Protein AF-A0A8J3K6E1-F1 (afdb_monomer)

Mean predicted aligned error: 22.67 Å

Solvent-accessible surface area (backbone atoms only — not comparable to full-atom values): 19555 Å² total; per-residue (Å²): 141,80,71,61,69,62,54,54,51,50,53,52,51,51,52,49,52,51,50,50,49,49,51,52,54,51,48,53,54,46,53,54,48,41,52,50,43,17,53,54,44,52,73,74,45,66,90,88,65,60,72,66,55,18,51,51,52,21,52,51,63,66,44,47,61,58,53,51,50,54,50,50,52,51,36,53,75,68,73,44,89,54,64,69,63,50,50,52,50,54,52,50,51,53,50,53,40,51,53,32,51,73,73,31,55,91,50,73,66,31,41,53,64,40,38,45,63,60,53,52,50,52,51,48,51,49,58,74,71,57,81,86,72,95,74,82,93,79,82,88,80,88,87,80,86,79,81,79,83,75,85,78,82,80,80,75,86,79,87,72,88,77,87,85,89,82,86,90,80,87,85,85,85,84,82,87,92,88,86,89,84,88,83,90,88,82,87,82,92,80,90,83,87,82,82,95,75,82,90,74,84,81,77,84,77,77,79,81,75,84,83,74,92,76,69,78,84,69,71,81,87,70,80,66,82,70,77,82,79,59,66,71,59,54,53,51,49,52,51,51,37,52,52,36,28,73,74,67,75,43,80,56,48,68,71,58,50,23,63,73,69,72,54,52,74,66,59,39,53,49,49,34,62,76,70,65,56,69,70,80,74,72,74,78,75,63,90,76,85,63,87,78,85,84,80,133

Sequence (296 aa):
MATNTKRDRGGKFETFVLVLILLAVGGAAGAASFTHVHDWTMHNSPTGTGDWFGWANAVISELIPIAAMLVMRRRHTAGQSIGYPIFLLVAALGFSVAAQLAVAKPGATGYLVSVFPALAFAALAKLILGKGAAAEVVEDPAPTAVRDVRPRPVAVPDVRPRPQDVPVTSPTPLNVPAVPATPAALVPVVEDRPEPAPATPAAVVRAVAPVITNVPSLGQVSDWPAPPLPADLLDRARAAATEHEQTNGRPITRDELRAVLRVSNDTTGQIMRTLGLTAPRTPVAAVNGTPAPGLL

Structure (mmCIF, N/CA/C/O backbone):
data_AF-A0A8J3K6E1-F1
#
_entry.id   AF-A0A8J3K6E1-F1
#
loop_
_atom_site.group_PDB
_atom_site.id
_atom_site.type_symbol
_atom_site.label_atom_id
_atom_site.label_alt_id
_atom_site.label_comp_id
_atom_site.label_asym_id
_atom_site.label_entity_id
_atom_site.label_seq_id
_atom_site.pdbx_PDB_ins_code
_atom_site.Cartn_x
_atom_site.Cartn_y
_atom_site.Cartn_z
_atom_site.occupancy
_atom_site.B_iso_or_equiv
_atom_site.auth_seq_id
_atom_site.auth_comp_id
_atom_site.auth_asym_id
_atom_site.auth_atom_id
_atom_site.pdbx_PDB_model_num
ATOM 1 N N . MET A 1 1 ? -51.261 -0.591 14.084 1.00 48.91 1 MET A N 1
ATOM 2 C CA . MET A 1 1 ? -50.009 -1.386 14.120 1.00 48.91 1 MET A CA 1
ATOM 3 C C . MET A 1 1 ? -49.192 -1.305 12.808 1.00 48.91 1 MET A C 1
ATOM 5 O O . MET A 1 1 ? -48.432 -2.215 12.521 1.00 48.91 1 MET A O 1
ATOM 9 N N . ALA A 1 2 ? -49.284 -0.219 12.016 1.00 52.38 2 ALA A N 1
ATOM 10 C CA . ALA A 1 2 ? -48.714 -0.143 10.652 1.00 52.38 2 ALA A CA 1
ATOM 11 C C . ALA A 1 2 ? -47.530 0.841 10.481 1.00 52.38 2 ALA A C 1
ATOM 13 O O . ALA A 1 2 ? -47.047 1.051 9.372 1.00 52.38 2 ALA A O 1
ATOM 14 N N . THR A 1 3 ? -47.047 1.465 11.558 1.00 55.47 3 THR A N 1
ATOM 15 C CA . THR A 1 3 ? -46.047 2.550 11.489 1.00 55.47 3 THR A CA 1
ATOM 16 C C . THR A 1 3 ? -44.595 2.080 11.621 1.00 55.47 3 THR A C 1
ATOM 18 O O . THR A 1 3 ? -43.682 2.835 11.292 1.00 55.47 3 THR A O 1
ATOM 21 N N . ASN A 1 4 ? -44.352 0.840 12.059 1.00 58.47 4 ASN A N 1
ATOM 22 C CA . ASN A 1 4 ? -43.001 0.378 12.404 1.00 58.47 4 ASN A CA 1
ATOM 23 C C . ASN A 1 4 ? -42.199 -0.130 11.183 1.00 58.47 4 ASN A C 1
ATOM 25 O O . ASN A 1 4 ? -41.002 0.109 11.056 1.00 58.47 4 ASN A O 1
ATOM 29 N N . THR A 1 5 ? -42.869 -0.744 10.205 1.00 59.69 5 THR A N 1
ATOM 30 C CA . THR A 1 5 ? -42.242 -1.375 9.026 1.00 59.69 5 THR A CA 1
ATOM 31 C C . THR A 1 5 ? -41.694 -0.394 7.986 1.00 59.69 5 THR A C 1
ATOM 33 O O . THR A 1 5 ? -40.826 -0.770 7.196 1.00 59.69 5 THR A O 1
ATOM 36 N N . LYS A 1 6 ? -42.195 0.849 7.940 1.00 55.25 6 LYS A N 1
ATOM 37 C CA . LYS A 1 6 ? -41.701 1.887 7.013 1.00 55.25 6 LYS A CA 1
ATOM 38 C C . LYS A 1 6 ? -40.426 2.556 7.545 1.00 55.25 6 LYS A C 1
ATOM 40 O O . LYS A 1 6 ? -39.527 2.848 6.763 1.00 55.25 6 LYS A O 1
ATOM 45 N N . ARG A 1 7 ? -40.329 2.729 8.871 1.00 61.16 7 ARG A N 1
ATOM 46 C CA . ARG A 1 7 ? -39.163 3.305 9.562 1.00 61.16 7 ARG A CA 1
ATOM 47 C C . ARG A 1 7 ? -37.968 2.337 9.565 1.00 61.16 7 ARG A C 1
ATOM 49 O O . ARG A 1 7 ? -36.854 2.764 9.294 1.00 61.16 7 ARG A O 1
ATOM 56 N N . ASP A 1 8 ? -38.217 1.037 9.741 1.00 69.50 8 ASP A N 1
ATOM 57 C CA . ASP A 1 8 ? -37.189 -0.018 9.659 1.00 69.50 8 ASP A CA 1
ATOM 58 C C . ASP A 1 8 ? -36.603 -0.174 8.237 1.00 69.50 8 ASP A C 1
ATOM 60 O O . ASP A 1 8 ? -35.391 -0.277 8.058 1.00 69.50 8 ASP A O 1
ATOM 64 N N . ARG A 1 9 ? -37.441 -0.094 7.191 1.00 68.00 9 ARG A N 1
ATOM 65 C CA . ARG A 1 9 ? -36.967 -0.079 5.791 1.00 68.00 9 ARG A CA 1
ATOM 66 C C . ARG A 1 9 ? -36.157 1.171 5.447 1.00 68.00 9 ARG A C 1
ATOM 68 O O . ARG A 1 9 ? -35.171 1.053 4.727 1.00 68.00 9 ARG A O 1
ATOM 75 N N . GLY A 1 10 ? -36.559 2.333 5.965 1.00 75.12 10 GLY A N 1
ATOM 76 C CA . GLY A 1 10 ? -35.818 3.586 5.803 1.00 75.12 10 GLY A CA 1
ATOM 77 C C . GLY A 1 10 ? -34.415 3.504 6.407 1.00 75.12 10 GLY A C 1
ATOM 78 O O . GLY A 1 10 ? -33.445 3.770 5.708 1.00 75.12 10 GLY A O 1
ATOM 79 N N . GLY A 1 11 ? -34.297 3.026 7.652 1.00 83.00 11 GLY A N 1
ATOM 80 C CA . GLY A 1 11 ? -33.000 2.870 8.325 1.00 83.00 11 GLY A CA 1
ATOM 81 C C . GLY A 1 11 ? -32.085 1.820 7.682 1.00 83.00 11 GLY A C 1
ATOM 82 O O . GLY A 1 11 ? -30.875 2.023 7.579 1.00 83.00 11 GLY A O 1
ATOM 83 N N . LYS A 1 12 ? -32.648 0.712 7.179 1.00 86.44 12 LYS A N 1
ATOM 84 C CA . LYS A 1 12 ? -31.891 -0.299 6.416 1.00 86.44 12 LYS A CA 1
ATOM 85 C C . LYS A 1 12 ? -31.387 0.242 5.081 1.00 86.44 12 LYS A C 1
ATOM 87 O O . LYS A 1 12 ? -30.246 -0.030 4.721 1.00 86.44 12 LYS A O 1
ATOM 92 N N . PHE A 1 13 ? -32.210 1.011 4.366 1.00 90.75 13 PHE A N 1
ATOM 93 C CA . PHE A 1 13 ? -31.801 1.656 3.119 1.00 90.75 13 PHE A CA 1
ATOM 94 C C . PHE A 1 13 ? -30.722 2.715 3.362 1.00 90.75 13 PHE A C 1
ATOM 96 O O . PHE A 1 13 ? -29.727 2.732 2.651 1.00 90.75 13 PHE A O 1
ATOM 103 N N . GLU A 1 14 ? -30.863 3.535 4.401 1.00 88.94 14 GLU A N 1
ATOM 104 C CA . GLU A 1 14 ? -29.851 4.520 4.793 1.00 88.94 14 GLU A CA 1
ATOM 105 C C . GLU A 1 14 ? -28.519 3.851 5.152 1.00 88.94 14 GLU A C 1
ATOM 107 O O . GLU A 1 14 ? -27.479 4.222 4.616 1.00 88.94 14 GLU A O 1
ATOM 112 N N . THR A 1 15 ? -28.550 2.790 5.966 1.00 92.25 15 THR A N 1
ATOM 113 C CA . THR A 1 15 ? -27.351 1.999 6.295 1.00 92.25 15 THR A CA 1
ATOM 114 C C . THR A 1 15 ? -26.726 1.392 5.040 1.00 92.25 15 THR A C 1
ATOM 116 O O . THR A 1 15 ? -25.512 1.437 4.868 1.00 92.25 15 THR A O 1
ATOM 119 N N . PHE A 1 16 ? -27.543 0.847 4.138 1.00 92.19 16 PHE A N 1
ATOM 120 C CA . PHE A 1 16 ? -27.075 0.287 2.874 1.00 92.19 16 PHE A CA 1
ATOM 121 C C . PHE A 1 16 ? -26.402 1.343 1.988 1.00 92.19 16 PHE A C 1
ATOM 123 O O . PHE A 1 16 ? -25.314 1.101 1.469 1.00 92.19 16 PHE A O 1
ATOM 130 N N . VAL A 1 17 ? -27.005 2.526 1.859 1.00 94.69 17 VAL A N 1
ATOM 131 C CA . VAL A 1 17 ? -26.435 3.649 1.106 1.00 94.69 17 VAL A CA 1
ATOM 132 C C . VAL A 1 17 ? -25.130 4.126 1.749 1.00 94.69 17 VAL A C 1
ATOM 134 O O . VAL A 1 17 ? -24.153 4.320 1.034 1.00 94.69 17 VAL A O 1
ATOM 137 N N . LEU A 1 18 ? -25.062 4.242 3.079 1.00 90.50 18 LEU A N 1
ATOM 138 C CA . LEU A 1 18 ? -23.829 4.595 3.793 1.00 90.50 18 LEU A CA 1
ATOM 139 C C . LEU A 1 18 ? -22.713 3.569 3.560 1.00 90.50 18 LEU A C 1
ATOM 141 O O . LEU A 1 18 ? -21.570 3.953 3.321 1.00 90.50 18 LEU A O 1
ATOM 145 N N . VAL A 1 19 ? -23.035 2.273 3.580 1.00 94.31 19 VAL A N 1
ATOM 146 C CA . VAL A 1 19 ? -22.075 1.205 3.263 1.00 94.31 19 VAL A CA 1
ATOM 147 C C . VAL A 1 19 ?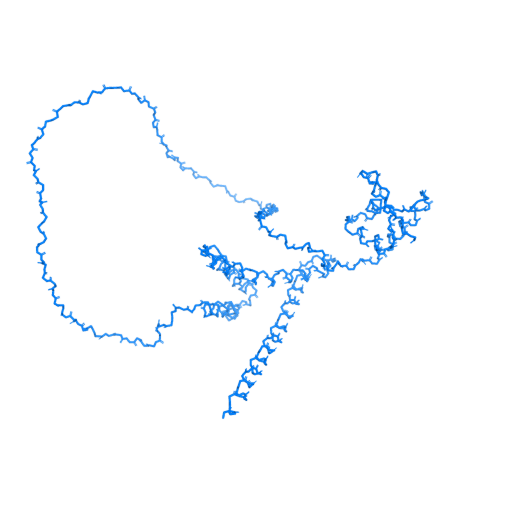 -21.617 1.296 1.809 1.00 94.31 19 VAL A C 1
ATOM 149 O O . VAL A 1 19 ? -20.420 1.197 1.554 1.00 94.31 19 VAL A O 1
ATOM 152 N N . LEU A 1 20 ? -22.522 1.532 0.855 1.00 95.12 20 LEU A N 1
ATOM 153 C CA . LEU A 1 20 ? -22.154 1.721 -0.552 1.00 95.12 20 LEU A CA 1
ATOM 154 C C . LEU A 1 20 ? -21.239 2.930 -0.753 1.00 95.12 20 LEU A C 1
ATOM 156 O O . LEU A 1 20 ? -20.246 2.820 -1.466 1.00 95.12 20 LEU A O 1
ATOM 160 N N . ILE A 1 21 ? -21.542 4.061 -0.111 1.00 93.50 21 ILE A N 1
ATOM 161 C CA . ILE A 1 21 ? -20.697 5.258 -0.160 1.00 93.50 21 ILE A CA 1
ATOM 162 C C . ILE A 1 21 ? -19.319 4.945 0.425 1.00 93.50 21 ILE A C 1
ATOM 164 O O . ILE A 1 21 ? -18.311 5.274 -0.195 1.00 93.50 21 ILE A O 1
ATOM 168 N N . LEU A 1 22 ? -19.258 4.271 1.577 1.00 92.00 22 LEU A N 1
ATOM 169 C CA . LEU A 1 22 ? -17.993 3.886 2.199 1.00 92.00 22 LEU A CA 1
ATOM 170 C C . LEU A 1 22 ? -17.174 2.953 1.296 1.00 92.00 22 LEU A C 1
ATOM 172 O O . LEU A 1 22 ? -15.970 3.151 1.157 1.00 92.00 22 LEU A O 1
ATOM 176 N N . LEU A 1 23 ? -17.811 1.969 0.660 1.00 92.25 23 LEU A N 1
ATOM 177 C CA . LEU A 1 23 ? -17.152 1.064 -0.283 1.00 92.25 23 LEU A CA 1
ATOM 178 C C . LEU A 1 23 ? -16.666 1.798 -1.535 1.00 92.25 23 LEU A C 1
ATOM 180 O O . LEU A 1 23 ? -15.563 1.528 -1.998 1.00 92.25 23 LEU A O 1
ATOM 184 N N . ALA A 1 24 ? -17.449 2.737 -2.068 1.00 92.25 24 ALA A N 1
ATOM 185 C CA . ALA A 1 24 ? -17.070 3.516 -3.242 1.00 92.25 24 ALA A CA 1
ATOM 186 C C . ALA A 1 24 ? -15.898 4.461 -2.941 1.00 92.25 24 ALA A C 1
ATOM 188 O O . ALA A 1 24 ? -14.895 4.445 -3.652 1.00 92.25 24 ALA A O 1
ATOM 189 N N . VAL A 1 25 ? -15.992 5.247 -1.863 1.00 92.25 25 VAL A N 1
ATOM 190 C CA . VAL A 1 25 ? -14.931 6.173 -1.438 1.00 92.25 25 VAL A CA 1
ATOM 191 C C . VAL A 1 25 ? -13.677 5.402 -1.038 1.00 92.25 25 VAL A C 1
ATOM 193 O O . VAL A 1 25 ? -12.585 5.738 -1.489 1.00 92.25 25 VAL A O 1
ATOM 196 N N . GLY A 1 26 ? -13.825 4.339 -0.244 1.00 85.06 26 GLY A N 1
ATOM 197 C CA . GLY A 1 26 ? -12.719 3.474 0.156 1.00 85.06 26 GLY A CA 1
ATOM 198 C C . GLY A 1 26 ? -12.070 2.763 -1.031 1.00 85.06 26 GLY A C 1
ATOM 199 O O . GLY A 1 26 ? -10.849 2.695 -1.103 1.00 85.06 26 GLY A O 1
ATOM 200 N N . GLY A 1 27 ? -12.865 2.296 -1.996 1.00 89.31 27 GLY A N 1
ATOM 201 C CA . GLY A 1 27 ? -12.373 1.669 -3.222 1.00 89.31 27 GLY A CA 1
ATOM 202 C C . GLY A 1 27 ? -11.607 2.640 -4.118 1.00 89.31 27 GLY A C 1
ATOM 203 O O . GLY A 1 27 ? -10.522 2.305 -4.583 1.00 89.31 27 GLY A O 1
ATOM 204 N N . ALA A 1 28 ? -12.119 3.857 -4.316 1.00 87.31 28 ALA A N 1
ATOM 205 C CA . ALA A 1 28 ? -11.441 4.888 -5.102 1.00 87.31 28 ALA A CA 1
ATOM 206 C C . ALA A 1 28 ? -10.139 5.362 -4.434 1.00 87.31 28 ALA A C 1
ATOM 208 O O . ALA A 1 28 ? -9.105 5.454 -5.094 1.00 87.31 28 ALA A O 1
ATOM 209 N N . ALA A 1 29 ? -10.170 5.613 -3.120 1.00 83.12 29 ALA A N 1
ATOM 210 C CA . ALA A 1 29 ? -8.980 5.961 -2.346 1.00 83.12 29 ALA A CA 1
ATOM 211 C C . ALA A 1 29 ? -7.944 4.826 -2.366 1.00 83.12 29 ALA A C 1
ATOM 213 O O . ALA A 1 29 ? -6.760 5.079 -2.574 1.00 83.12 29 ALA A O 1
ATOM 214 N N . GLY A 1 30 ? -8.399 3.578 -2.220 1.00 85.12 30 GLY A N 1
ATOM 215 C CA . GLY A 1 30 ? -7.561 2.390 -2.339 1.00 85.12 30 GLY A CA 1
ATOM 216 C C . GLY A 1 30 ? -6.898 2.306 -3.709 1.00 85.12 30 GLY A C 1
ATOM 217 O O . GLY A 1 30 ? -5.679 2.211 -3.777 1.00 85.12 30 GLY A O 1
ATOM 218 N N . ALA A 1 31 ? -7.666 2.414 -4.798 1.00 88.69 31 ALA A N 1
ATOM 219 C CA . ALA A 1 31 ? -7.136 2.376 -6.162 1.00 88.69 31 ALA A CA 1
ATOM 220 C C . ALA A 1 31 ? -6.042 3.431 -6.385 1.00 88.69 31 ALA A C 1
ATOM 222 O O . ALA A 1 31 ? -4.978 3.092 -6.897 1.00 88.69 31 ALA A O 1
ATOM 223 N N . ALA A 1 32 ? -6.266 4.668 -5.925 1.00 89.12 32 ALA A N 1
ATOM 224 C CA . ALA A 1 32 ? -5.265 5.730 -5.989 1.00 89.12 32 ALA A CA 1
ATOM 225 C C . ALA A 1 32 ? -3.996 5.395 -5.179 1.00 89.12 32 ALA A C 1
ATOM 227 O O . ALA A 1 32 ? -2.886 5.623 -5.665 1.00 89.12 32 ALA A O 1
ATOM 228 N N . SER A 1 33 ? -4.144 4.819 -3.978 1.00 89.06 33 SER A N 1
ATOM 229 C CA . SER A 1 33 ? -3.010 4.384 -3.146 1.00 89.06 33 SER A CA 1
ATOM 230 C C . SER A 1 33 ? -2.189 3.299 -3.842 1.00 89.06 33 SER A C 1
ATOM 232 O O . SER A 1 33 ? -0.979 3.453 -4.009 1.00 89.06 33 SER A O 1
ATOM 234 N N . PHE A 1 34 ? -2.848 2.248 -4.349 1.00 93.06 34 PHE A N 1
ATOM 235 C CA . PHE A 1 34 ? -2.177 1.157 -5.061 1.00 93.06 34 PHE A CA 1
ATOM 236 C C . PHE A 1 34 ? -1.414 1.660 -6.287 1.00 93.06 34 PHE A C 1
ATOM 238 O O . PHE A 1 34 ? -0.256 1.287 -6.460 1.00 93.06 34 PHE A O 1
ATOM 245 N N . THR A 1 35 ? -2.017 2.536 -7.099 1.00 94.00 35 THR A N 1
ATOM 246 C CA . THR A 1 35 ? -1.327 3.122 -8.259 1.00 94.00 35 THR A CA 1
ATOM 247 C C . THR A 1 35 ? -0.134 3.973 -7.844 1.00 94.00 35 THR A C 1
ATOM 249 O O . THR A 1 35 ? 0.921 3.890 -8.457 1.00 94.00 35 THR A O 1
ATOM 252 N N . HIS A 1 36 ? -0.244 4.738 -6.757 1.00 93.44 36 HIS A N 1
ATOM 253 C CA . HIS A 1 36 ? 0.857 5.585 -6.314 1.00 93.44 36 HIS A CA 1
ATOM 254 C C . HIS A 1 36 ? 2.051 4.767 -5.809 1.00 93.44 36 HIS A C 1
ATOM 256 O O . HIS A 1 36 ? 3.195 5.052 -6.162 1.00 93.44 36 HIS A O 1
ATOM 262 N N . VAL A 1 37 ? 1.795 3.722 -5.014 1.00 92.81 37 VAL A N 1
ATOM 263 C CA . VAL A 1 37 ? 2.848 2.820 -4.525 1.00 92.81 37 VAL A CA 1
ATOM 264 C C . VAL A 1 37 ? 3.467 2.037 -5.681 1.00 92.81 37 VAL A C 1
ATOM 266 O O . VAL A 1 37 ? 4.690 1.884 -5.723 1.00 92.81 37 VAL A O 1
ATOM 269 N N . HIS A 1 38 ? 2.647 1.581 -6.630 1.00 95.19 38 HIS A N 1
ATOM 270 C CA . HIS A 1 38 ? 3.100 0.942 -7.862 1.00 95.19 38 HIS A CA 1
ATOM 271 C C . HIS A 1 38 ? 4.075 1.847 -8.623 1.00 95.19 38 HIS A C 1
ATOM 273 O O . HIS A 1 38 ? 5.225 1.467 -8.848 1.00 95.19 38 HIS A O 1
ATOM 279 N N . ASP A 1 39 ? 3.642 3.063 -8.951 1.00 95.19 39 ASP A N 1
ATOM 280 C CA . ASP A 1 39 ? 4.408 4.003 -9.767 1.00 95.19 39 ASP A CA 1
ATOM 281 C C . ASP A 1 39 ? 5.699 4.418 -9.068 1.00 95.19 39 ASP A C 1
ATOM 283 O O . ASP A 1 39 ? 6.762 4.454 -9.688 1.00 95.19 39 ASP A O 1
ATOM 287 N N . TRP A 1 40 ? 5.639 4.653 -7.754 1.00 93.12 40 TRP A N 1
ATOM 288 C CA . TRP A 1 40 ? 6.828 4.916 -6.953 1.00 93.12 40 TRP A CA 1
ATOM 289 C C . TRP A 1 40 ? 7.795 3.729 -6.977 1.00 93.12 40 TRP A C 1
ATOM 291 O O . TRP A 1 40 ? 8.994 3.910 -7.174 1.00 93.12 40 TRP A O 1
ATOM 301 N N . THR A 1 41 ? 7.295 2.502 -6.834 1.00 95.69 41 THR A N 1
ATOM 302 C CA . THR A 1 41 ? 8.135 1.298 -6.876 1.00 95.69 41 THR A CA 1
ATOM 303 C C . THR A 1 41 ? 8.821 1.159 -8.232 1.00 95.69 41 THR A C 1
ATOM 305 O O . THR A 1 41 ? 10.033 0.949 -8.289 1.00 95.69 41 THR A O 1
ATOM 308 N N . MET A 1 42 ? 8.076 1.323 -9.325 1.00 96.69 42 MET A N 1
ATOM 309 C CA . MET A 1 42 ? 8.610 1.205 -10.681 1.00 96.69 42 MET A CA 1
ATOM 310 C C . MET A 1 42 ? 9.600 2.326 -11.010 1.00 96.69 42 MET A C 1
ATOM 312 O O . MET A 1 42 ? 10.632 2.059 -11.619 1.00 96.69 42 MET A O 1
ATOM 316 N N . HIS A 1 43 ? 9.350 3.550 -10.536 1.00 94.50 43 HIS A N 1
ATOM 317 C CA . HIS A 1 43 ? 10.269 4.680 -10.693 1.00 94.50 43 HIS A CA 1
ATOM 318 C C . HIS A 1 43 ? 11.630 4.446 -10.022 1.00 94.50 43 HIS A C 1
ATOM 320 O O . HIS A 1 43 ? 12.650 4.933 -10.503 1.00 94.50 43 HIS A O 1
ATOM 326 N N . ASN A 1 44 ? 11.651 3.694 -8.921 1.00 93.44 44 ASN A N 1
ATOM 327 C CA . ASN A 1 44 ? 12.860 3.418 -8.144 1.00 93.44 44 ASN A CA 1
ATOM 328 C C . ASN A 1 44 ? 13.473 2.036 -8.438 1.00 93.44 44 ASN A C 1
ATOM 330 O O . ASN A 1 44 ? 14.431 1.633 -7.776 1.00 93.44 44 ASN A O 1
ATOM 334 N N . SER A 1 45 ? 12.937 1.297 -9.412 1.00 94.88 45 SER A N 1
ATOM 335 C CA . SER A 1 45 ? 13.426 -0.032 -9.787 1.00 94.88 45 SER A CA 1
ATOM 336 C C . SER A 1 45 ? 14.372 0.033 -10.997 1.00 94.88 45 SER A C 1
ATOM 338 O O . SER A 1 45 ? 14.253 0.939 -11.823 1.00 94.88 45 SER A O 1
ATOM 340 N N . PRO A 1 46 ? 15.311 -0.923 -11.153 1.00 95.88 46 PRO A N 1
ATOM 341 C CA . PRO A 1 46 ? 16.166 -0.996 -12.335 1.00 95.88 46 PRO A CA 1
ATOM 342 C C . PRO A 1 46 ? 15.367 -1.043 -13.642 1.00 95.88 46 PRO A C 1
ATOM 344 O O . PRO A 1 46 ? 14.265 -1.601 -13.703 1.00 95.88 46 PRO A O 1
ATOM 347 N N . THR A 1 47 ? 15.950 -0.516 -14.717 1.00 91.50 47 THR A N 1
ATOM 348 C CA . THR A 1 47 ? 15.342 -0.587 -16.048 1.00 91.50 47 THR A CA 1
ATOM 349 C C . THR A 1 47 ? 15.147 -2.045 -16.478 1.00 91.50 47 THR A C 1
ATOM 351 O O . THR A 1 47 ? 16.008 -2.896 -16.266 1.00 91.50 47 THR A O 1
ATOM 354 N N . GLY A 1 48 ? 13.982 -2.351 -17.057 1.00 92.38 48 GLY A N 1
ATOM 355 C CA . GLY A 1 48 ? 13.601 -3.721 -17.424 1.00 92.38 48 GLY A CA 1
ATOM 356 C C . GLY A 1 48 ? 12.953 -4.542 -16.301 1.00 92.38 48 GLY A C 1
ATOM 357 O O . GLY A 1 48 ? 12.620 -5.705 -16.525 1.00 92.38 48 GLY A O 1
ATOM 358 N N . THR A 1 49 ? 12.732 -3.962 -15.116 1.00 94.06 49 THR A N 1
ATOM 359 C CA . THR A 1 49 ? 11.891 -4.586 -14.080 1.00 94.06 49 THR A CA 1
ATOM 360 C C . THR A 1 49 ? 10.463 -4.752 -14.605 1.00 94.06 49 THR A C 1
ATOM 362 O O . THR A 1 49 ? 9.912 -3.844 -15.223 1.00 94.06 49 THR A O 1
ATOM 365 N N . GLY A 1 50 ? 9.863 -5.925 -14.392 1.00 93.88 50 GLY A N 1
ATOM 366 C CA . GLY A 1 50 ? 8.495 -6.196 -14.833 1.00 93.88 50 GLY A CA 1
ATOM 367 C C . GLY A 1 50 ? 7.453 -5.474 -13.975 1.00 93.88 50 GLY A C 1
ATOM 368 O O . GLY A 1 50 ? 7.585 -5.433 -12.756 1.00 93.88 50 GLY A O 1
ATOM 369 N N . ASP A 1 51 ? 6.383 -4.990 -14.608 1.00 94.44 51 ASP A N 1
ATOM 370 C CA . ASP A 1 51 ? 5.292 -4.214 -13.981 1.00 94.44 51 ASP A CA 1
ATOM 371 C C . ASP A 1 51 ? 4.630 -4.933 -12.787 1.00 94.44 51 ASP A C 1
ATOM 373 O O . ASP A 1 51 ? 4.259 -4.331 -11.782 1.00 94.44 51 ASP A O 1
ATOM 377 N N . TRP A 1 52 ? 4.575 -6.270 -12.835 1.00 95.62 52 TRP A N 1
ATOM 378 C CA . TRP A 1 52 ? 4.053 -7.099 -11.743 1.00 95.62 52 TRP A CA 1
ATOM 379 C C . TRP A 1 52 ? 4.755 -6.842 -10.400 1.00 95.62 52 TRP A C 1
ATOM 381 O O . TRP A 1 52 ? 4.143 -7.039 -9.351 1.00 95.62 52 TRP A O 1
ATOM 391 N N . PHE A 1 53 ? 6.023 -6.415 -10.421 1.00 95.31 53 PHE A N 1
ATOM 392 C CA . PHE A 1 53 ? 6.795 -6.132 -9.216 1.00 95.31 53 PHE A CA 1
ATOM 393 C C . PHE A 1 53 ? 6.232 -4.922 -8.462 1.00 95.31 53 PHE A C 1
ATOM 395 O O . PHE A 1 53 ? 6.053 -4.991 -7.245 1.00 95.31 53 PHE A O 1
ATOM 402 N N . GLY A 1 54 ? 5.874 -3.853 -9.183 1.00 93.81 54 GLY A N 1
ATOM 403 C CA . GLY A 1 54 ? 5.209 -2.687 -8.606 1.00 93.81 54 GLY A CA 1
ATOM 404 C C . GLY A 1 54 ? 3.879 -3.063 -7.957 1.00 93.81 54 GLY A C 1
ATOM 405 O O . GLY A 1 54 ? 3.613 -2.682 -6.816 1.00 93.81 54 GLY A O 1
ATOM 406 N N . TRP A 1 55 ? 3.078 -3.892 -8.635 1.00 95.69 55 TRP A N 1
ATOM 407 C CA . TRP A 1 55 ? 1.778 -4.331 -8.121 1.00 95.69 55 TRP A CA 1
ATOM 408 C C . TRP A 1 55 ? 1.923 -5.239 -6.901 1.00 95.69 55 TRP A C 1
ATOM 410 O O . TRP A 1 55 ? 1.194 -5.077 -5.925 1.00 95.69 55 TRP A O 1
ATOM 420 N N . ALA A 1 56 ? 2.889 -6.160 -6.916 1.00 94.69 56 ALA A N 1
ATOM 421 C CA . ALA A 1 56 ? 3.180 -7.018 -5.774 1.00 94.69 56 ALA A CA 1
ATOM 422 C C . ALA A 1 56 ? 3.592 -6.194 -4.546 1.00 94.69 56 ALA A C 1
ATOM 424 O O . ALA A 1 56 ? 3.081 -6.427 -3.448 1.00 94.69 56 ALA A O 1
ATOM 425 N N . ASN A 1 57 ? 4.468 -5.202 -4.729 1.00 93.38 57 ASN A N 1
ATOM 426 C CA . ASN A 1 57 ? 4.905 -4.336 -3.639 1.00 93.38 57 ASN A CA 1
ATOM 427 C C . ASN A 1 57 ? 3.756 -3.475 -3.090 1.00 93.38 57 ASN A C 1
ATOM 429 O O . ASN A 1 57 ? 3.626 -3.332 -1.871 1.00 93.38 57 ASN A O 1
ATOM 433 N N . ALA A 1 58 ? 2.891 -2.963 -3.971 1.00 93.00 58 ALA A N 1
ATOM 434 C CA . ALA A 1 58 ? 1.696 -2.223 -3.583 1.00 93.00 58 ALA A CA 1
ATOM 435 C C . ALA A 1 58 ? 0.732 -3.092 -2.757 1.00 93.00 58 ALA A C 1
ATOM 437 O O . ALA A 1 58 ? 0.321 -2.694 -1.670 1.00 93.00 58 ALA A O 1
ATOM 438 N N . VAL A 1 59 ? 0.440 -4.318 -3.204 1.00 94.19 59 VAL A N 1
ATOM 439 C CA . VAL A 1 59 ? -0.430 -5.258 -2.475 1.00 94.19 59 VAL A CA 1
ATOM 440 C C . VAL A 1 59 ? 0.131 -5.605 -1.100 1.00 94.19 59 VAL A C 1
ATOM 442 O O . VAL A 1 59 ? -0.586 -5.531 -0.105 1.00 94.19 59 VAL A O 1
ATOM 445 N N . ILE A 1 60 ? 1.410 -5.967 -1.017 1.00 91.69 60 ILE A N 1
ATOM 446 C CA . ILE A 1 60 ? 2.023 -6.364 0.255 1.00 91.69 60 ILE A CA 1
ATOM 447 C C . ILE A 1 60 ? 2.007 -5.194 1.244 1.00 91.69 60 ILE A C 1
ATOM 449 O O . ILE A 1 60 ? 1.578 -5.363 2.386 1.00 91.69 60 ILE A O 1
ATOM 453 N N . SER A 1 61 ? 2.423 -4.008 0.801 1.00 88.12 61 SER A N 1
ATOM 454 C CA . SER A 1 61 ? 2.535 -2.829 1.664 1.00 88.12 61 SER A CA 1
ATOM 455 C C . SER A 1 61 ? 1.178 -2.364 2.201 1.00 88.12 61 SER A C 1
ATOM 457 O O . SER A 1 61 ? 1.077 -2.039 3.382 1.00 88.12 61 SER A O 1
ATOM 459 N N . GLU A 1 62 ? 0.124 -2.407 1.382 1.00 91.12 62 GLU A N 1
ATOM 460 C CA . GLU A 1 62 ? -1.232 -1.996 1.780 1.00 91.12 62 GLU A CA 1
ATOM 461 C C . GLU A 1 62 ? -1.948 -3.036 2.662 1.00 91.12 62 GLU A C 1
ATOM 463 O O . GLU A 1 62 ? -2.773 -2.690 3.510 1.00 91.12 62 GLU A O 1
ATOM 468 N N . LEU A 1 63 ? -1.625 -4.329 2.521 1.00 89.88 63 LEU A N 1
ATOM 469 C CA . LEU A 1 63 ? -2.251 -5.390 3.320 1.00 89.88 63 LEU A CA 1
ATOM 470 C C . LEU A 1 63 ? -1.583 -5.615 4.682 1.00 89.88 63 LEU A C 1
ATOM 472 O O . LEU A 1 63 ? -2.250 -6.076 5.615 1.00 89.88 63 LEU A O 1
ATOM 476 N N . ILE A 1 64 ? -0.296 -5.283 4.835 1.00 88.88 64 ILE A N 1
ATOM 477 C CA . ILE A 1 64 ? 0.434 -5.443 6.104 1.00 88.88 64 ILE A CA 1
ATOM 478 C C . ILE A 1 64 ? -0.271 -4.742 7.280 1.00 88.88 64 ILE A C 1
ATOM 480 O O . ILE A 1 64 ? -0.456 -5.401 8.307 1.00 88.88 64 ILE A O 1
ATOM 484 N N . PRO A 1 65 ? -0.717 -3.472 7.187 1.00 82.25 65 PRO A N 1
ATOM 485 C CA . PRO A 1 65 ? -1.426 -2.805 8.281 1.00 82.25 65 PRO A CA 1
ATOM 486 C C . PRO A 1 65 ? -2.714 -3.527 8.695 1.00 82.25 65 PRO A C 1
ATOM 488 O O . PRO A 1 65 ? -2.991 -3.672 9.888 1.00 82.25 65 PRO A O 1
ATOM 491 N N . ILE A 1 66 ? -3.479 -4.036 7.723 1.00 86.31 66 ILE A N 1
ATOM 492 C CA . ILE A 1 66 ? -4.719 -4.784 7.974 1.00 86.31 66 ILE A CA 1
ATOM 493 C C . ILE A 1 66 ? -4.396 -6.100 8.687 1.00 86.31 66 ILE A C 1
ATOM 495 O O . ILE A 1 66 ? -4.988 -6.416 9.723 1.00 86.31 66 ILE A O 1
ATOM 499 N N . ALA A 1 67 ? -3.414 -6.848 8.183 1.00 83.88 67 ALA A N 1
ATOM 500 C CA . ALA A 1 67 ? -2.961 -8.087 8.802 1.00 83.88 67 ALA A CA 1
ATOM 501 C C . ALA A 1 67 ? -2.429 -7.847 10.226 1.00 83.88 67 ALA A C 1
ATOM 503 O O . ALA A 1 67 ? -2.790 -8.573 11.155 1.00 83.88 67 ALA A O 1
ATOM 504 N N . ALA A 1 68 ? -1.633 -6.795 10.426 1.00 82.00 68 ALA A N 1
ATOM 505 C CA . ALA A 1 68 ? -1.095 -6.407 11.725 1.00 82.00 68 ALA A CA 1
ATOM 506 C C . ALA A 1 68 ? -2.210 -6.057 12.720 1.00 82.00 68 ALA A C 1
ATOM 508 O O . ALA A 1 68 ? -2.170 -6.512 13.865 1.00 82.00 68 ALA A O 1
ATOM 509 N N . MET A 1 69 ? -3.241 -5.325 12.286 1.00 83.25 69 MET A N 1
ATOM 510 C CA . MET A 1 69 ? -4.412 -5.021 13.111 1.00 83.25 69 MET A CA 1
ATOM 511 C C . MET A 1 69 ? -5.154 -6.299 13.527 1.00 83.25 69 MET A C 1
ATOM 513 O O . MET A 1 69 ? -5.494 -6.463 14.701 1.00 83.25 69 MET A O 1
ATOM 517 N N . LEU A 1 70 ? -5.378 -7.231 12.596 1.00 86.50 70 LEU A N 1
ATOM 518 C CA . LEU A 1 70 ? -6.043 -8.506 12.883 1.00 86.50 70 LEU A CA 1
ATOM 519 C C . LEU A 1 70 ? -5.234 -9.359 13.870 1.00 86.50 70 LEU A C 1
ATOM 521 O O . LEU A 1 70 ? -5.796 -9.912 14.819 1.00 86.50 70 LEU A O 1
ATOM 525 N N . VAL A 1 71 ? -3.910 -9.418 13.700 1.00 85.19 71 VAL A N 1
ATOM 526 C CA . VAL A 1 71 ? -3.003 -10.103 14.633 1.00 85.19 71 VAL A CA 1
ATOM 527 C C . VAL A 1 71 ? -3.043 -9.440 16.007 1.00 85.19 71 VAL A C 1
ATOM 529 O O . VAL A 1 71 ? -3.184 -10.137 17.011 1.00 85.19 71 VAL A O 1
ATOM 532 N N . MET A 1 72 ? -2.981 -8.109 16.079 1.00 79.38 72 MET A N 1
ATOM 533 C CA . MET A 1 72 ? -3.046 -7.373 17.342 1.00 79.38 72 MET A CA 1
ATOM 534 C C . MET A 1 72 ? -4.370 -7.620 18.072 1.00 79.38 72 MET A C 1
ATOM 536 O O . MET A 1 72 ? -4.367 -7.923 19.264 1.00 79.38 72 MET A O 1
ATOM 540 N N . ARG A 1 73 ? -5.496 -7.591 17.351 1.00 84.31 73 ARG A N 1
ATOM 541 C CA . ARG A 1 73 ? -6.827 -7.888 17.898 1.00 84.31 73 ARG A CA 1
ATOM 542 C C . ARG A 1 73 ? -6.919 -9.317 18.429 1.00 84.31 73 ARG A C 1
ATOM 544 O O . ARG A 1 73 ? -7.462 -9.533 19.514 1.00 84.31 73 ARG A O 1
ATOM 551 N N . ARG A 1 74 ? -6.355 -10.288 17.705 1.00 86.50 74 ARG A N 1
ATOM 552 C CA . ARG A 1 74 ? -6.280 -11.688 18.146 1.00 86.50 74 ARG A CA 1
ATOM 553 C C . ARG A 1 74 ? -5.442 -11.836 19.419 1.00 86.50 74 ARG A C 1
ATOM 555 O O . ARG A 1 74 ? -5.893 -12.496 20.349 1.00 86.50 74 ARG A O 1
ATOM 562 N N . ARG A 1 75 ? -4.267 -11.197 19.491 1.00 86.00 75 ARG A N 1
ATOM 563 C CA . ARG A 1 75 ? -3.389 -11.232 20.679 1.00 86.00 75 ARG A CA 1
ATOM 564 C C . ARG A 1 75 ? -4.049 -10.591 21.895 1.00 86.00 75 ARG A C 1
ATOM 566 O O . ARG A 1 75 ? -4.023 -11.180 22.970 1.00 86.00 75 ARG A O 1
ATOM 573 N N . HIS A 1 76 ? -4.692 -9.440 21.706 1.00 81.81 76 HIS A N 1
ATOM 574 C CA . HIS A 1 76 ? -5.421 -8.748 22.767 1.00 81.81 76 HIS A CA 1
ATOM 575 C C . HIS A 1 76 ? -6.579 -9.598 23.307 1.00 81.81 76 HIS A C 1
ATOM 577 O O . HIS A 1 76 ? -6.738 -9.739 24.514 1.00 81.81 76 HIS A O 1
ATOM 583 N N . THR A 1 77 ? -7.346 -10.236 22.416 1.00 84.31 77 THR A N 1
ATOM 584 C CA . THR A 1 77 ? -8.455 -11.127 22.809 1.00 84.31 77 THR A CA 1
ATOM 585 C C . THR A 1 77 ? -7.952 -12.370 23.554 1.00 84.31 77 THR A C 1
ATOM 587 O O . THR A 1 77 ? -8.632 -12.879 24.435 1.00 84.31 77 THR A O 1
ATOM 590 N N . ALA A 1 78 ? -6.742 -12.837 23.239 1.00 88.50 78 ALA A N 1
ATOM 591 C CA . ALA A 1 78 ? -6.083 -13.953 23.914 1.00 88.50 78 ALA A CA 1
ATOM 592 C C . ALA A 1 78 ? -5.322 -13.552 25.198 1.00 88.50 78 ALA A C 1
ATOM 594 O O . ALA A 1 78 ? -4.584 -14.375 25.736 1.00 88.50 78 ALA A O 1
ATOM 595 N N . GLY A 1 79 ? -5.440 -12.302 25.669 1.00 83.31 79 GLY A N 1
ATOM 596 C CA . GLY A 1 79 ? -4.754 -11.818 26.876 1.00 83.31 79 GLY A CA 1
ATOM 597 C C . GLY A 1 79 ? -3.226 -11.739 26.753 1.00 83.31 79 GLY A C 1
ATOM 598 O O . GLY A 1 79 ? -2.525 -11.677 27.760 1.00 83.31 79 GLY A O 1
ATOM 599 N N . GLN A 1 80 ? -2.686 -11.770 25.532 1.00 85.19 80 GLN A N 1
ATOM 600 C CA . GLN A 1 80 ? -1.246 -11.704 25.288 1.00 85.19 80 GLN A CA 1
ATOM 601 C C . GLN A 1 80 ? -0.739 -10.260 25.331 1.00 85.19 80 GLN A C 1
ATOM 603 O O . GLN A 1 80 ? -1.471 -9.313 25.041 1.00 85.19 80 GLN A O 1
ATOM 608 N N . SER A 1 81 ? 0.550 -10.087 25.638 1.00 85.12 81 SER A N 1
ATOM 609 C CA . SER A 1 81 ? 1.166 -8.762 25.672 1.00 85.12 81 SER A CA 1
ATOM 610 C C . SER A 1 81 ? 1.117 -8.075 24.299 1.00 85.12 81 SER A C 1
ATOM 612 O O . SER A 1 81 ? 1.436 -8.659 23.259 1.00 85.12 81 SER A O 1
ATOM 614 N N . ILE A 1 82 ? 0.727 -6.799 24.317 1.00 83.06 82 ILE A N 1
ATOM 615 C CA . ILE A 1 82 ? 0.668 -5.919 23.139 1.00 83.06 82 ILE A CA 1
ATOM 616 C C . ILE A 1 82 ? 1.762 -4.840 23.149 1.00 83.06 82 ILE A C 1
ATOM 618 O O . ILE A 1 82 ? 1.822 -4.028 22.233 1.00 83.06 82 ILE A O 1
ATOM 622 N N . GLY A 1 83 ? 2.657 -4.848 24.145 1.00 83.06 83 GLY A N 1
ATOM 623 C CA . GLY A 1 83 ? 3.701 -3.828 24.308 1.00 83.06 83 GLY A CA 1
ATOM 624 C C . GLY A 1 83 ? 4.688 -3.765 23.140 1.00 83.06 83 GLY A C 1
ATOM 625 O O . GLY A 1 83 ? 4.946 -2.684 22.624 1.00 83.06 83 GLY A O 1
ATOM 626 N N . TYR A 1 84 ? 5.181 -4.915 22.667 1.00 81.75 84 TYR A N 1
ATOM 627 C CA . TYR A 1 84 ? 6.061 -4.963 21.492 1.00 81.75 84 TYR A CA 1
ATOM 628 C C . TYR A 1 84 ? 5.364 -4.457 20.211 1.00 81.75 84 TYR A C 1
ATOM 630 O O . TYR A 1 84 ? 5.912 -3.574 19.555 1.00 81.75 84 TYR A O 1
ATOM 638 N N . PRO A 1 85 ? 4.139 -4.912 19.871 1.00 80.75 85 PRO A N 1
ATOM 639 C CA . PRO A 1 85 ? 3.386 -4.330 18.761 1.00 80.75 85 PRO A CA 1
ATOM 640 C C . PRO A 1 85 ? 3.116 -2.824 18.892 1.00 80.75 85 PRO A C 1
ATOM 642 O O . PRO A 1 85 ? 3.243 -2.106 17.906 1.00 80.75 85 PRO A O 1
ATOM 645 N N . ILE A 1 86 ? 2.779 -2.325 20.088 1.00 82.69 86 ILE A N 1
ATOM 646 C CA . ILE A 1 86 ? 2.602 -0.883 20.327 1.00 82.69 86 ILE A CA 1
ATOM 647 C C . ILE A 1 86 ? 3.914 -0.131 20.096 1.00 82.69 86 ILE A C 1
ATOM 649 O O . ILE A 1 86 ? 3.911 0.894 19.420 1.00 82.69 86 ILE A O 1
ATOM 653 N N . PHE A 1 87 ? 5.035 -0.642 20.609 1.00 88.56 87 PHE A N 1
ATOM 654 C CA . PHE A 1 87 ? 6.350 -0.051 20.373 1.00 88.56 87 PHE A CA 1
ATOM 655 C C . PHE A 1 87 ? 6.659 0.045 18.874 1.00 88.56 87 PHE A C 1
ATOM 657 O O . PHE A 1 87 ? 7.050 1.110 18.404 1.00 88.56 87 PHE A O 1
ATOM 664 N N . LEU A 1 88 ? 6.414 -1.027 18.110 1.00 86.38 88 LEU A N 1
ATOM 665 C CA . LEU A 1 88 ? 6.592 -1.010 16.657 1.00 86.38 88 LEU A CA 1
ATOM 666 C C . LEU A 1 88 ? 5.689 0.019 15.966 1.00 86.38 88 LEU A C 1
ATOM 668 O O . LEU A 1 88 ? 6.153 0.699 15.056 1.00 86.38 88 LEU A O 1
ATOM 672 N N . LEU A 1 89 ? 4.433 0.174 16.400 1.00 82.75 89 LEU A N 1
ATOM 673 C CA . LEU A 1 89 ? 3.533 1.195 15.852 1.00 82.75 89 LEU A CA 1
ATOM 674 C C . LEU A 1 89 ? 4.036 2.616 16.128 1.00 82.75 89 LEU A C 1
ATOM 676 O O . LEU A 1 89 ? 4.021 3.453 15.228 1.00 82.75 89 LEU A O 1
ATOM 680 N N . VAL A 1 90 ? 4.507 2.891 17.346 1.00 86.12 90 VAL A N 1
ATOM 681 C CA . VAL A 1 90 ? 5.069 4.202 17.709 1.00 86.12 90 VAL A CA 1
ATOM 682 C C . VAL A 1 90 ? 6.351 4.480 16.921 1.00 86.12 90 VAL A C 1
ATOM 684 O O . VAL A 1 90 ? 6.517 5.580 16.396 1.00 86.12 90 VAL A O 1
ATOM 687 N N . ALA A 1 91 ? 7.230 3.486 16.781 1.00 88.12 91 ALA A N 1
ATOM 688 C CA . ALA A 1 91 ? 8.451 3.608 15.991 1.00 88.12 91 ALA A CA 1
ATOM 689 C C . ALA A 1 91 ? 8.150 3.859 14.502 1.00 88.12 91 ALA A C 1
ATOM 691 O O . ALA A 1 91 ? 8.736 4.758 13.901 1.00 88.12 91 ALA A O 1
ATOM 692 N N . ALA A 1 92 ? 7.200 3.121 13.918 1.00 83.06 92 ALA A N 1
ATOM 693 C CA . ALA A 1 92 ? 6.772 3.302 12.531 1.00 83.06 92 ALA A CA 1
ATOM 694 C C . ALA A 1 92 ? 6.133 4.679 12.296 1.00 83.06 92 ALA A C 1
ATOM 696 O O . ALA A 1 92 ? 6.422 5.328 11.292 1.00 83.06 92 ALA A O 1
ATOM 697 N N . LEU A 1 93 ? 5.319 5.166 13.239 1.00 87.06 93 LEU A N 1
ATOM 698 C CA . LEU A 1 93 ? 4.770 6.521 13.191 1.00 87.06 93 LEU A CA 1
ATOM 699 C C . LEU A 1 93 ? 5.885 7.576 13.226 1.00 87.06 93 LEU A C 1
ATOM 701 O O . LEU A 1 93 ? 5.872 8.506 12.422 1.00 87.06 93 LEU A O 1
ATOM 705 N N . GLY A 1 94 ? 6.874 7.412 14.109 1.00 91.62 94 GLY A N 1
ATOM 706 C CA . GLY A 1 94 ? 8.045 8.289 14.165 1.00 91.62 94 GLY A CA 1
ATOM 707 C C . GLY A 1 94 ? 8.823 8.309 12.846 1.00 91.62 94 GLY A C 1
ATOM 708 O O . GLY A 1 94 ? 9.166 9.379 12.346 1.00 91.62 94 GLY A O 1
ATOM 709 N N . PHE A 1 95 ? 9.027 7.140 12.234 1.00 89.31 95 PHE A N 1
ATOM 710 C CA . PHE A 1 95 ? 9.665 7.031 10.922 1.00 89.31 95 PHE A CA 1
ATOM 711 C C . PHE A 1 95 ? 8.840 7.702 9.811 1.00 89.31 95 PHE A C 1
ATOM 713 O O . PHE A 1 95 ? 9.399 8.410 8.978 1.00 89.31 95 PHE A O 1
ATOM 720 N N . SER A 1 96 ? 7.509 7.559 9.827 1.00 85.56 96 SER A N 1
ATOM 721 C CA . SER A 1 96 ? 6.613 8.229 8.873 1.00 85.56 96 SER A CA 1
ATOM 722 C C . SER A 1 96 ? 6.710 9.754 8.960 1.00 85.56 96 SER A C 1
ATOM 724 O O . SER A 1 96 ? 6.732 10.426 7.930 1.00 85.56 96 SER A O 1
ATOM 726 N N . VAL A 1 97 ? 6.784 10.306 10.173 1.00 89.62 97 VAL A N 1
ATOM 727 C CA . VAL A 1 97 ? 6.972 11.748 10.394 1.00 89.62 97 VAL A CA 1
ATOM 728 C C . VAL A 1 97 ? 8.343 12.200 9.885 1.00 89.62 97 VAL A C 1
ATOM 730 O O . VAL A 1 97 ? 8.446 13.225 9.215 1.00 89.62 97 VAL A O 1
ATOM 733 N N . ALA A 1 98 ? 9.396 11.422 10.148 1.00 88.25 98 ALA A N 1
ATOM 734 C CA . ALA A 1 98 ? 10.742 11.729 9.669 1.00 88.25 98 ALA A CA 1
ATOM 735 C C . ALA A 1 98 ? 10.824 11.736 8.132 1.00 88.25 98 ALA A C 1
ATOM 737 O O . ALA A 1 98 ? 11.411 12.649 7.556 1.00 88.25 98 ALA A O 1
ATOM 738 N N . ALA A 1 99 ? 10.193 10.768 7.463 1.00 83.31 99 ALA A N 1
ATOM 739 C CA . ALA A 1 99 ? 10.135 10.710 6.004 1.00 83.31 99 ALA A CA 1
ATOM 740 C C . ALA A 1 99 ? 9.409 11.929 5.405 1.00 83.31 99 ALA A C 1
ATOM 742 O O . ALA A 1 99 ? 9.881 12.514 4.431 1.00 83.31 99 ALA A O 1
ATOM 743 N N . GLN A 1 100 ? 8.302 12.356 6.022 1.00 88.38 100 GLN A N 1
ATOM 744 C CA . GLN A 1 100 ? 7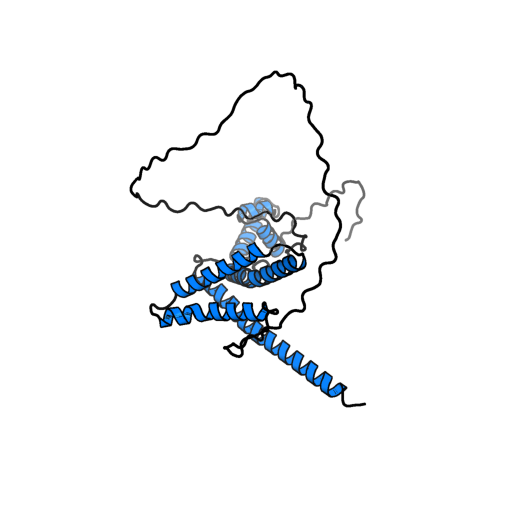.572 13.563 5.618 1.00 88.38 100 GLN A CA 1
ATOM 745 C C . GLN A 1 100 ? 8.441 14.820 5.749 1.00 88.38 100 GLN A C 1
ATOM 747 O O . GLN A 1 100 ? 8.490 15.624 4.820 1.00 88.38 100 GLN A O 1
ATOM 752 N N . LEU A 1 101 ? 9.179 14.959 6.855 1.00 87.38 101 LEU A N 1
ATOM 753 C CA . LEU A 1 101 ? 10.107 16.073 7.066 1.00 87.38 101 LEU A CA 1
ATOM 754 C C . LEU A 1 101 ? 11.291 16.056 6.090 1.00 87.38 101 LEU A C 1
ATOM 756 O O . LEU A 1 101 ? 11.744 17.120 5.678 1.00 87.38 101 LEU A O 1
ATOM 760 N N . ALA A 1 102 ? 11.771 14.874 5.697 1.00 85.81 102 ALA A N 1
ATOM 761 C CA . ALA A 1 102 ? 12.892 14.728 4.768 1.00 85.81 102 ALA A CA 1
ATOM 762 C C . ALA A 1 102 ? 12.556 15.176 3.333 1.00 85.81 102 ALA A C 1
ATOM 764 O O . ALA A 1 102 ? 13.438 15.639 2.616 1.00 85.81 102 ALA A O 1
ATOM 765 N N . VAL A 1 103 ? 11.290 15.053 2.917 1.00 82.69 103 VAL A N 1
ATOM 766 C CA . VAL A 1 103 ? 10.810 15.460 1.579 1.00 82.69 103 VAL A CA 1
ATOM 767 C C . VAL A 1 103 ? 10.127 16.839 1.611 1.00 82.69 103 VAL A C 1
ATOM 769 O O . VAL A 1 103 ? 9.809 17.418 0.570 1.00 82.69 103 VAL A O 1
ATOM 772 N N . ALA A 1 104 ? 9.899 17.399 2.801 1.00 89.00 104 ALA A N 1
ATOM 773 C CA . ALA A 1 104 ? 9.241 18.686 2.965 1.00 89.00 104 ALA A CA 1
ATOM 774 C C . ALA A 1 104 ? 10.037 19.826 2.314 1.00 89.00 104 ALA A C 1
ATOM 776 O O . ALA A 1 104 ? 11.267 19.883 2.368 1.00 89.00 104 ALA A O 1
ATOM 777 N N . LYS A 1 105 ? 9.314 20.805 1.754 1.00 86.31 105 LYS A N 1
ATOM 778 C CA . LYS A 1 105 ? 9.934 22.062 1.322 1.00 86.31 105 LYS A CA 1
ATOM 779 C C . LYS A 1 105 ? 10.575 22.746 2.538 1.00 86.31 105 LYS A C 1
ATOM 781 O O . LYS A 1 105 ? 9.897 22.873 3.561 1.00 86.31 105 LYS A O 1
ATOM 786 N N . PRO A 1 106 ? 11.826 23.226 2.433 1.00 81.50 106 PRO A N 1
ATOM 787 C CA . PRO A 1 106 ? 12.498 23.866 3.554 1.00 81.50 106 PRO A CA 1
ATOM 788 C C . PRO A 1 106 ? 11.729 25.117 3.996 1.00 81.50 106 PRO A C 1
ATOM 790 O O . PRO A 1 106 ? 11.460 26.013 3.196 1.00 81.50 106 PRO A O 1
ATOM 793 N N . GLY A 1 107 ? 11.351 25.158 5.277 1.00 89.19 107 GLY A N 1
ATOM 794 C CA . GLY A 1 107 ? 10.607 26.261 5.888 1.00 89.19 107 GLY A CA 1
ATOM 795 C C . GLY A 1 107 ? 9.581 25.786 6.918 1.00 89.19 107 GLY A C 1
ATOM 796 O O . GLY A 1 107 ? 9.065 24.673 6.834 1.00 89.19 107 GLY A O 1
ATOM 797 N N . ALA A 1 108 ? 9.250 26.644 7.888 1.00 87.50 108 ALA A N 1
ATOM 798 C CA . ALA A 1 108 ? 8.358 26.300 9.002 1.00 87.50 108 ALA A CA 1
ATOM 799 C C . ALA A 1 108 ? 6.986 25.773 8.538 1.00 87.50 108 ALA A C 1
ATOM 801 O O . ALA A 1 108 ? 6.505 24.760 9.041 1.00 87.50 108 ALA A O 1
ATOM 802 N N . THR A 1 109 ? 6.387 26.410 7.528 1.00 88.62 109 THR A N 1
ATOM 803 C CA . THR A 1 109 ? 5.108 25.977 6.945 1.00 88.62 109 THR A CA 1
ATOM 804 C C . THR A 1 109 ? 5.226 24.640 6.215 1.00 88.62 109 THR A C 1
ATOM 806 O O . THR A 1 109 ? 4.319 23.820 6.309 1.00 88.62 109 THR A O 1
ATOM 809 N N . GLY A 1 110 ? 6.341 24.390 5.519 1.00 86.12 110 GLY A N 1
ATOM 810 C CA . GLY A 1 110 ? 6.590 23.119 4.834 1.00 86.12 110 GLY A CA 1
ATOM 811 C C . GLY A 1 110 ? 6.682 21.956 5.819 1.00 86.12 110 GLY A C 1
ATOM 812 O O . GLY A 1 110 ? 6.020 20.939 5.627 1.00 86.12 110 GLY A O 1
ATOM 813 N N . TYR A 1 111 ? 7.401 22.148 6.926 1.00 89.00 111 TYR A N 1
ATOM 814 C CA . TYR A 1 111 ? 7.476 21.165 8.005 1.00 89.00 111 TYR A CA 1
ATOM 815 C C . TYR A 1 111 ? 6.121 20.951 8.692 1.00 89.00 111 TYR A C 1
ATOM 817 O O . TYR A 1 111 ? 5.693 19.807 8.835 1.00 89.00 111 TYR A O 1
ATOM 825 N N . LEU A 1 112 ? 5.396 22.020 9.043 1.00 88.06 112 LEU A N 1
ATOM 826 C CA . LEU A 1 112 ? 4.070 21.910 9.667 1.00 88.06 112 LEU A CA 1
ATOM 827 C C . LEU A 1 112 ? 3.069 21.149 8.790 1.00 88.06 112 LEU A C 1
ATOM 829 O O . LEU A 1 112 ? 2.432 20.208 9.262 1.00 88.06 112 LEU A O 1
ATOM 833 N N . VAL A 1 113 ? 2.953 21.523 7.512 1.00 91.62 113 VAL A N 1
ATOM 834 C CA . VAL A 1 113 ? 2.045 20.860 6.563 1.00 91.62 113 VAL A CA 1
ATOM 835 C C . VAL A 1 113 ? 2.455 19.404 6.339 1.00 91.62 113 VAL A C 1
ATOM 837 O O . VAL A 1 113 ? 1.581 18.553 6.197 1.00 91.62 113 VAL A O 1
ATOM 840 N N . SER A 1 114 ? 3.757 19.096 6.356 1.00 87.94 114 SER A N 1
ATOM 841 C CA . SER A 1 114 ? 4.244 17.729 6.147 1.00 87.94 114 SER A CA 1
ATOM 842 C C . SER A 1 114 ? 3.865 16.771 7.278 1.00 87.94 114 SER A C 1
ATOM 844 O O . SER A 1 114 ? 3.475 15.650 6.986 1.00 87.94 114 SER A O 1
ATOM 846 N N . VAL A 1 115 ? 3.916 17.214 8.542 1.00 88.50 115 VAL A N 1
ATOM 847 C CA . VAL A 1 115 ? 3.676 16.366 9.728 1.00 88.50 115 VAL A CA 1
ATOM 848 C C . VAL A 1 115 ? 2.185 16.251 10.072 1.00 88.50 115 VAL A C 1
ATOM 850 O O . VAL A 1 115 ? 1.754 15.296 10.727 1.00 88.50 115 VAL A O 1
ATOM 853 N N . PHE A 1 116 ? 1.370 17.206 9.616 1.00 87.75 116 PHE A N 1
ATOM 854 C CA . PHE A 1 116 ? -0.060 17.275 9.915 1.00 87.75 116 PHE A CA 1
ATOM 855 C C . PHE A 1 116 ? -0.842 15.976 9.615 1.00 87.75 116 PHE A C 1
ATOM 857 O O . PHE A 1 116 ? -1.596 15.543 10.492 1.00 87.75 116 PHE A O 1
ATOM 864 N N . PRO A 1 117 ? -0.656 15.288 8.467 1.00 80.75 117 PRO A N 1
ATOM 865 C CA . PRO A 1 117 ? -1.374 14.047 8.174 1.00 80.75 117 PRO A CA 1
ATOM 866 C C . PRO A 1 117 ? -1.084 12.931 9.186 1.00 80.75 117 PRO A C 1
ATOM 868 O O . PRO A 1 117 ? -2.006 12.242 9.626 1.00 80.75 117 PRO A O 1
ATOM 871 N N . ALA A 1 118 ? 0.178 12.778 9.604 1.00 83.81 118 ALA A N 1
ATOM 872 C CA . ALA A 1 118 ? 0.569 11.762 10.580 1.00 83.81 118 ALA A CA 1
ATOM 873 C C . ALA A 1 118 ? -0.055 12.028 11.961 1.00 83.81 118 ALA A C 1
ATOM 875 O O . ALA A 1 118 ? -0.564 11.106 12.603 1.00 83.81 118 ALA A O 1
ATOM 876 N N . LEU A 1 119 ? -0.080 13.292 12.402 1.00 84.62 119 LEU A N 1
ATOM 877 C CA . LEU A 1 119 ? -0.705 13.681 13.671 1.00 84.62 119 LEU A CA 1
ATOM 878 C C . LEU A 1 119 ? -2.226 13.517 13.647 1.00 84.62 119 LEU A C 1
ATOM 880 O O . LEU A 1 119 ? -2.798 13.015 14.614 1.00 84.62 119 LEU A O 1
ATOM 884 N N . ALA A 1 120 ? -2.878 13.894 12.546 1.00 85.94 120 ALA A N 1
ATOM 885 C CA . ALA A 1 120 ? -4.314 13.710 12.373 1.00 85.94 120 ALA A CA 1
ATOM 886 C C . ALA A 1 120 ? -4.697 12.222 12.445 1.00 85.94 120 ALA A C 1
ATOM 888 O O . ALA A 1 120 ? -5.645 11.859 13.145 1.00 85.94 120 ALA A O 1
ATOM 889 N N . PHE A 1 121 ? -3.921 11.348 11.795 1.00 82.81 121 PHE A N 1
ATOM 890 C CA . PHE A 1 121 ? -4.138 9.903 11.852 1.00 82.81 121 PHE A CA 1
ATOM 891 C C . PHE A 1 121 ? -3.918 9.337 13.261 1.00 82.81 121 PHE A C 1
ATOM 893 O O . PHE A 1 121 ? -4.735 8.554 13.741 1.00 82.81 121 PHE A O 1
ATOM 900 N N . ALA A 1 122 ? -2.865 9.765 13.965 1.00 84.88 122 ALA A N 1
ATOM 901 C CA . ALA A 1 122 ? -2.605 9.343 15.342 1.00 84.88 122 ALA A CA 1
ATOM 902 C C . ALA A 1 122 ? -3.713 9.794 16.312 1.00 84.88 122 ALA A C 1
ATOM 904 O O . ALA A 1 122 ? -4.148 9.017 17.166 1.00 84.88 122 ALA A O 1
ATOM 905 N N . ALA A 1 123 ? -4.211 11.025 16.161 1.00 86.44 123 ALA A N 1
ATOM 906 C CA . ALA A 1 123 ? -5.332 11.541 16.941 1.00 86.44 123 ALA A CA 1
ATOM 907 C C . ALA A 1 123 ? -6.623 10.752 16.670 1.00 86.44 123 ALA A C 1
ATOM 909 O O . ALA A 1 123 ? -7.314 10.363 17.613 1.00 86.44 123 ALA A O 1
ATOM 910 N N . LEU 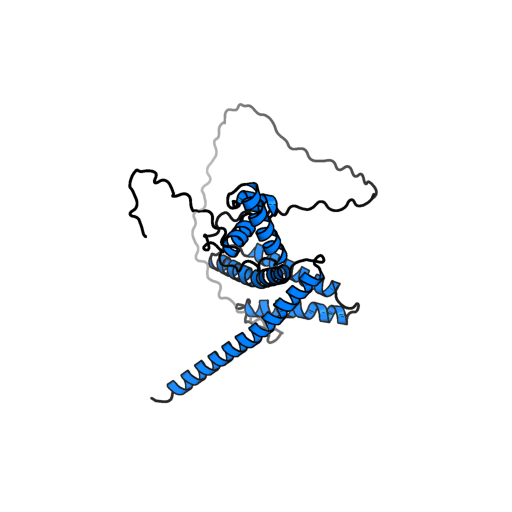A 1 124 ? -6.915 10.446 15.402 1.00 78.75 124 LEU A N 1
ATOM 911 C CA . LEU A 1 124 ? -8.063 9.629 15.015 1.00 78.75 124 LEU A CA 1
ATOM 912 C C . LEU A 1 124 ? -7.944 8.190 15.537 1.00 78.75 124 LEU A C 1
ATOM 914 O O . LEU A 1 124 ? -8.906 7.655 16.081 1.00 78.75 124 LEU A O 1
ATOM 918 N N . ALA A 1 125 ? -6.764 7.576 15.442 1.00 80.31 125 ALA A N 1
ATOM 919 C CA . ALA A 1 125 ? -6.505 6.249 15.992 1.00 80.31 125 ALA A CA 1
ATOM 920 C C . ALA A 1 125 ? -6.709 6.228 17.515 1.00 80.31 125 ALA A C 1
ATOM 922 O O . ALA A 1 125 ? -7.370 5.327 18.031 1.00 80.31 125 ALA A O 1
ATOM 923 N N . LYS A 1 126 ? -6.226 7.254 18.232 1.00 81.88 126 LYS A N 1
ATOM 924 C CA . LYS A 1 126 ? -6.479 7.424 19.670 1.00 81.88 126 LYS A CA 1
ATOM 925 C C . LYS A 1 126 ? -7.971 7.601 19.970 1.00 81.88 126 LYS A C 1
ATOM 927 O O . LYS A 1 126 ? -8.438 7.037 20.951 1.00 81.88 126 LYS A O 1
ATOM 932 N N . LEU A 1 127 ? -8.724 8.330 19.144 1.00 84.19 127 LEU A N 1
ATOM 933 C CA . LEU A 1 127 ? -10.171 8.522 19.314 1.00 84.19 127 LEU A CA 1
ATOM 934 C C . LEU A 1 127 ? -10.973 7.233 19.068 1.00 84.19 127 LEU A C 1
ATOM 936 O O . LEU A 1 127 ? -11.899 6.925 19.813 1.00 84.19 127 LEU A O 1
ATOM 940 N N . ILE A 1 128 ? -10.622 6.472 18.029 1.00 79.94 128 ILE A N 1
ATOM 941 C CA . ILE A 1 128 ? -11.301 5.220 17.667 1.00 79.94 128 ILE A CA 1
ATOM 942 C C . ILE A 1 128 ? -10.988 4.118 18.685 1.00 79.94 128 ILE A C 1
ATOM 944 O O . ILE A 1 128 ? -11.882 3.366 19.073 1.00 79.94 128 ILE A O 1
ATOM 948 N N . LEU A 1 129 ? -9.726 4.017 19.117 1.00 76.31 129 LEU A N 1
ATOM 949 C CA . LEU A 1 129 ? -9.251 2.965 20.018 1.00 76.31 129 LEU A CA 1
ATOM 950 C C . LEU A 1 129 ? -9.454 3.320 21.501 1.00 76.31 129 LEU A C 1
ATOM 952 O O . LEU A 1 129 ? -9.595 2.437 22.343 1.00 76.31 129 LEU A O 1
ATOM 956 N N . GLY A 1 130 ? -9.502 4.611 21.825 1.00 64.44 130 GLY A N 1
ATOM 957 C CA . GLY A 1 130 ? -9.720 5.147 23.163 1.00 64.44 130 GLY A CA 1
ATOM 958 C C . GLY A 1 130 ? -11.199 5.297 23.503 1.00 64.44 130 GLY A C 1
ATOM 959 O O . GLY A 1 130 ? -11.685 6.409 23.686 1.00 64.44 130 GLY A O 1
ATOM 960 N N . LYS A 1 131 ? -11.927 4.185 23.645 1.00 50.56 131 LYS A N 1
ATOM 961 C CA . LYS A 1 131 ? -13.203 4.173 24.378 1.00 50.56 131 LYS A CA 1
ATOM 962 C C . LYS A 1 131 ? -12.962 3.648 25.793 1.00 50.56 131 LYS A C 1
ATOM 964 O O . LYS A 1 131 ? -12.902 2.444 26.012 1.00 50.56 131 LYS A O 1
ATOM 969 N N . GLY A 1 132 ? -12.808 4.587 26.728 1.00 51.84 132 GLY A N 1
ATOM 970 C CA . GLY A 1 132 ? -12.625 4.311 28.156 1.00 51.84 132 GLY A CA 1
ATOM 971 C C . GLY A 1 132 ? -12.025 5.457 28.978 1.00 51.84 132 GLY A C 1
ATOM 972 O O . GLY A 1 132 ? -11.299 5.181 29.919 1.00 51.84 132 GLY A O 1
ATOM 973 N N . ALA A 1 133 ? -12.267 6.720 28.616 1.00 45.53 133 ALA A N 1
ATOM 974 C CA . ALA A 1 133 ? -12.058 7.885 29.487 1.00 45.53 133 ALA A CA 1
ATOM 975 C C . ALA A 1 133 ? -12.871 9.065 28.932 1.00 45.53 133 ALA A C 1
ATOM 977 O O . ALA A 1 133 ? -12.332 10.066 28.471 1.00 45.53 133 ALA A O 1
ATOM 978 N N . ALA A 1 134 ? -14.192 8.898 28.881 1.00 50.94 134 ALA A N 1
ATOM 979 C CA . ALA A 1 134 ? -15.105 10.023 28.722 1.00 50.94 134 ALA A CA 1
ATOM 980 C C . ALA A 1 134 ? -15.514 10.497 30.124 1.00 50.94 134 ALA A C 1
ATOM 982 O O . ALA A 1 134 ? -16.541 10.085 30.647 1.00 50.94 134 ALA A O 1
ATOM 983 N N . ALA A 1 135 ? -14.631 11.277 30.735 1.00 45.22 135 ALA A N 1
ATOM 984 C CA . ALA A 1 135 ? -14.834 12.231 31.825 1.00 45.22 135 ALA A CA 1
ATOM 985 C C . ALA A 1 135 ? -13.455 12.896 31.955 1.00 45.22 135 ALA A C 1
ATOM 987 O O . ALA A 1 135 ? -12.464 12.193 32.101 1.00 45.22 135 ALA A O 1
ATOM 988 N N . GLU A 1 136 ? -13.232 14.187 31.798 1.00 45.97 136 GLU A N 1
ATOM 989 C CA . GLU A 1 136 ? -14.073 15.362 31.923 1.00 45.97 136 GLU A CA 1
ATOM 990 C C . GLU A 1 136 ? -13.175 16.487 31.384 1.00 45.97 136 GLU A C 1
ATOM 992 O O . GLU A 1 136 ? -12.058 16.667 31.859 1.00 45.97 136 GLU A O 1
ATOM 997 N N . VAL A 1 137 ? -13.590 17.177 30.323 1.00 50.09 137 VAL A N 1
ATOM 998 C CA . VAL A 1 137 ? -13.032 18.497 29.995 1.00 50.09 137 VAL A CA 1
ATOM 999 C C . VAL A 1 137 ? -14.224 19.388 29.701 1.00 50.09 137 VAL A C 1
ATOM 1001 O O . VAL A 1 137 ? -14.553 19.676 28.553 1.00 50.09 137 VAL A O 1
ATOM 1004 N N . VAL A 1 138 ? -14.910 19.752 30.778 1.00 51.59 138 VAL A N 1
ATOM 1005 C CA . VAL A 1 138 ? -15.596 21.030 30.911 1.00 51.59 138 VAL A CA 1
ATOM 1006 C C . VAL A 1 138 ? -15.185 21.557 32.287 1.00 51.59 138 VAL A C 1
ATOM 1008 O O . VAL A 1 138 ? -15.462 20.914 33.289 1.00 51.59 138 VAL A O 1
ATOM 1011 N N . GLU A 1 139 ? -14.494 22.697 32.258 1.00 37.34 139 GLU A N 1
ATOM 1012 C CA . GLU A 1 139 ? -14.217 23.642 33.353 1.00 37.34 139 GLU A CA 1
ATOM 1013 C C . GLU A 1 139 ? -13.218 23.274 34.474 1.00 37.34 139 GLU A C 1
ATOM 1015 O O . GLU A 1 139 ? -13.459 22.468 35.363 1.00 37.34 139 GLU A O 1
ATOM 1020 N N . ASP A 1 140 ? -12.103 24.008 34.465 1.00 34.31 140 ASP A N 1
ATOM 1021 C CA . ASP A 1 140 ? -11.364 24.467 35.653 1.00 34.31 140 ASP A CA 1
ATOM 1022 C C . ASP A 1 140 ? -12.049 25.779 36.140 1.00 34.31 140 ASP A C 1
ATOM 1024 O O . ASP A 1 140 ? -12.531 26.504 35.259 1.00 34.31 140 ASP A O 1
ATOM 1028 N N . PRO A 1 141 ? -12.111 26.171 37.441 1.00 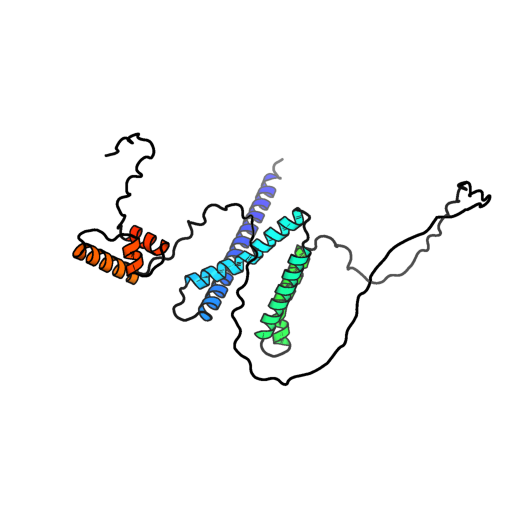42.53 141 PRO A N 1
ATOM 1029 C CA . PRO A 1 141 ? -11.375 25.648 38.593 1.00 42.53 141 PRO A CA 1
ATOM 1030 C C . PRO A 1 141 ? -12.198 25.322 39.863 1.00 42.53 141 PRO A C 1
ATOM 1032 O O . PRO A 1 141 ? -13.171 25.981 40.228 1.00 42.53 141 PRO A O 1
ATOM 1035 N N . ALA A 1 142 ? -11.710 24.340 40.626 1.00 41.62 142 ALA A N 1
ATOM 1036 C CA . ALA A 1 142 ? -11.984 24.187 42.063 1.00 41.62 142 ALA A CA 1
ATOM 1037 C C . ALA A 1 142 ? -11.364 25.385 42.836 1.00 41.62 142 ALA A C 1
ATOM 1039 O O . ALA A 1 142 ? -10.333 25.882 42.377 1.00 41.62 142 ALA A O 1
ATOM 1040 N N . PRO A 1 143 ? -11.867 25.840 44.016 1.00 46.00 143 PRO A N 1
ATOM 1041 C CA . PRO A 1 143 ? -12.061 24.961 45.178 1.00 46.00 143 PRO A CA 1
ATOM 1042 C C . PRO A 1 143 ? -13.150 25.379 46.196 1.00 46.00 143 PRO A C 1
ATOM 1044 O O . PRO A 1 143 ? -13.239 26.527 46.621 1.00 46.00 143 PRO A O 1
ATOM 1047 N N . THR A 1 144 ? -13.856 24.414 46.791 1.00 38.72 144 THR A N 1
ATOM 1048 C CA . THR A 1 144 ? -14.159 24.502 48.233 1.00 38.72 144 THR A CA 1
ATOM 1049 C C . THR A 1 144 ? -14.243 23.104 48.828 1.00 38.72 144 THR A C 1
ATOM 1051 O O . THR A 1 144 ? -15.192 22.357 48.609 1.00 38.72 144 THR A O 1
ATOM 1054 N N . ALA A 1 145 ? -13.207 22.744 49.581 1.00 52.50 145 ALA A N 1
ATOM 1055 C CA . ALA A 1 145 ? -13.186 21.556 50.412 1.00 52.50 145 ALA A CA 1
ATOM 1056 C C . ALA A 1 145 ? -14.235 21.691 51.524 1.00 52.50 145 ALA A C 1
ATOM 1058 O O . ALA A 1 145 ? -14.048 22.460 52.468 1.00 52.50 145 ALA A O 1
ATOM 1059 N N . VAL A 1 146 ? -15.314 20.913 51.451 1.00 47.75 146 VAL A N 1
ATOM 1060 C CA . VAL A 1 146 ? -16.133 20.633 52.631 1.00 47.75 146 VAL A CA 1
ATOM 1061 C C . VAL A 1 146 ? -15.410 19.542 53.413 1.00 47.75 146 VAL A C 1
ATOM 1063 O O . VAL A 1 146 ? -15.349 18.382 53.011 1.00 47.75 146 VAL A O 1
ATOM 1066 N N . ARG A 1 147 ? -14.783 19.948 54.520 1.00 50.12 147 ARG A N 1
ATOM 1067 C CA . ARG A 1 147 ? -14.293 19.037 55.555 1.00 50.12 147 ARG A CA 1
ATOM 1068 C C . ARG A 1 147 ? -15.490 18.309 56.159 1.00 50.12 147 ARG A C 1
ATOM 1070 O O . ARG A 1 147 ? -16.144 18.855 57.043 1.00 50.12 147 ARG A O 1
ATOM 1077 N N . ASP A 1 148 ? -15.723 17.074 55.736 1.00 45.72 148 ASP A N 1
ATOM 1078 C CA . ASP A 1 148 ? -16.595 16.174 56.482 1.00 45.72 148 ASP A CA 1
ATOM 1079 C C . ASP A 1 148 ? -15.879 15.696 57.749 1.00 45.72 148 ASP A C 1
ATOM 1081 O O . ASP A 1 148 ? -14.857 15.001 57.729 1.00 45.72 148 ASP A O 1
ATOM 1085 N N . VAL A 1 149 ? -16.421 16.127 58.885 1.00 47.69 149 VAL A N 1
ATOM 1086 C CA . VAL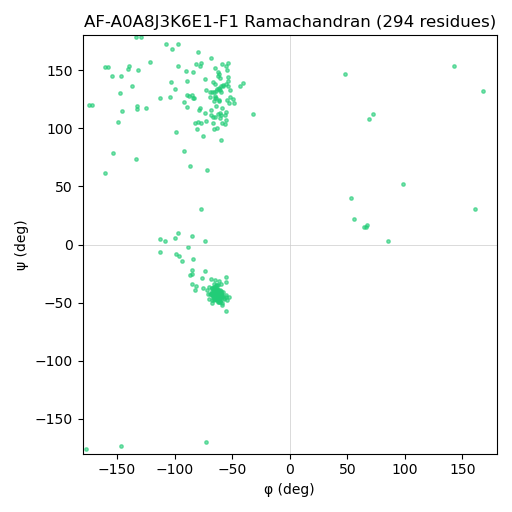 A 1 149 ? -16.019 15.700 60.220 1.00 47.69 149 VAL A CA 1
ATOM 1087 C C . VAL A 1 149 ? -16.511 14.266 60.434 1.00 47.69 149 VAL A C 1
ATOM 1089 O O . VAL A 1 149 ? -17.691 13.997 60.626 1.00 47.69 149 VAL A O 1
ATOM 1092 N N . ARG A 1 150 ? -15.559 13.334 60.401 1.00 45.16 150 ARG A N 1
ATOM 1093 C CA . ARG A 1 150 ? -15.681 11.904 60.728 1.00 45.16 150 ARG A CA 1
ATOM 1094 C C . ARG A 1 150 ? -16.293 11.658 62.127 1.00 45.16 150 ARG A C 1
ATOM 1096 O O . ARG A 1 150 ? -15.739 12.164 63.103 1.00 45.16 150 ARG A O 1
ATOM 1103 N N . PRO A 1 151 ? -17.238 10.711 62.294 1.00 43.94 151 PRO A N 1
ATOM 1104 C CA . PRO A 1 151 ? -17.362 9.947 63.534 1.00 43.94 1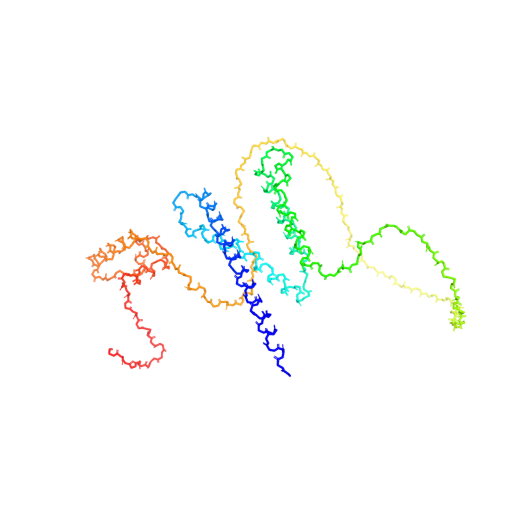51 PRO A CA 1
ATOM 1105 C C . PRO A 1 151 ? -16.295 8.843 63.562 1.00 43.94 151 PRO A C 1
ATOM 1107 O O . PRO A 1 151 ? -16.241 7.965 62.701 1.00 43.94 151 PRO A O 1
ATOM 1110 N N . ARG A 1 152 ? -15.371 8.935 64.521 1.00 48.09 152 ARG A N 1
ATOM 1111 C CA . ARG A 1 152 ? -14.293 7.966 64.768 1.00 48.09 152 ARG A CA 1
ATOM 1112 C C . ARG A 1 152 ? -14.905 6.632 65.231 1.00 48.09 152 ARG A C 1
ATOM 1114 O O . ARG A 1 152 ? -15.596 6.645 66.247 1.00 48.09 152 ARG A O 1
ATOM 1121 N N . PRO A 1 153 ? -14.638 5.491 64.567 1.00 54.62 153 PRO A N 1
ATOM 1122 C CA . PRO A 1 153 ? -15.024 4.188 65.099 1.00 54.62 153 PRO A CA 1
ATOM 1123 C C . PRO A 1 153 ? -14.318 3.951 66.438 1.00 54.62 153 PRO A C 1
ATOM 1125 O O . PRO A 1 153 ? -13.091 4.058 66.531 1.00 54.62 153 PRO A O 1
ATOM 1128 N N . VAL A 1 154 ? -15.099 3.679 67.482 1.00 51.25 154 VAL A N 1
ATOM 1129 C CA . VAL A 1 154 ? -14.602 3.257 68.794 1.00 51.25 154 VAL A CA 1
ATOM 1130 C C . VAL A 1 154 ? -13.925 1.900 68.613 1.00 51.25 154 VAL A C 1
ATOM 1132 O O . VAL A 1 154 ? -14.546 0.944 68.155 1.00 51.25 154 VAL A O 1
ATOM 1135 N N . ALA A 1 155 ? -12.632 1.835 68.924 1.00 48.06 155 ALA A N 1
ATOM 1136 C CA . ALA A 1 155 ? -11.881 0.591 68.923 1.00 48.06 155 ALA A CA 1
ATOM 1137 C C . ALA A 1 155 ? -12.387 -0.300 70.066 1.00 48.06 155 ALA A C 1
ATOM 1139 O O . ALA A 1 155 ? -12.256 0.052 71.238 1.00 48.06 155 ALA A O 1
ATOM 1140 N N . VAL A 1 156 ? -12.970 -1.444 69.715 1.00 53.72 156 VAL A N 1
ATOM 1141 C CA . VAL A 1 156 ? -13.213 -2.550 70.647 1.00 53.72 156 VAL A CA 1
ATOM 1142 C C . VAL A 1 156 ? -11.844 -3.149 71.012 1.00 53.72 156 VAL A C 1
ATOM 1144 O O . VAL A 1 156 ? -11.051 -3.388 70.098 1.00 53.72 156 VAL A O 1
ATOM 1147 N N . PRO A 1 157 ? -11.512 -3.371 72.298 1.00 48.84 157 PRO A N 1
ATOM 1148 C CA . PRO A 1 157 ? -10.234 -3.968 72.670 1.00 48.84 157 PRO A CA 1
ATOM 1149 C C . PRO A 1 157 ? -10.190 -5.439 72.232 1.00 48.84 157 PRO A C 1
ATOM 1151 O O . PRO A 1 157 ? -10.899 -6.275 72.786 1.00 48.84 157 PRO A O 1
ATOM 1154 N N . ASP A 1 158 ? -9.348 -5.752 71.247 1.00 46.44 158 ASP A N 1
ATOM 1155 C CA . ASP A 1 158 ? -8.961 -7.123 70.910 1.00 46.44 158 ASP A CA 1
ATOM 1156 C C . ASP A 1 158 ? -7.836 -7.554 71.866 1.00 46.44 158 ASP A C 1
ATOM 1158 O O . ASP A 1 158 ? -6.698 -7.080 71.787 1.00 46.44 158 ASP A O 1
ATOM 1162 N N . VAL A 1 159 ? -8.181 -8.399 72.839 1.00 46.88 159 VAL A N 1
ATOM 1163 C CA . VAL A 1 159 ? -7.244 -8.977 73.807 1.00 46.88 159 VAL A CA 1
ATOM 1164 C C . VAL A 1 159 ? -6.444 -10.072 73.100 1.00 46.88 159 VAL A C 1
ATOM 1166 O O . VAL A 1 159 ? -6.853 -11.228 73.048 1.00 46.88 159 VAL A O 1
ATOM 1169 N N . ARG A 1 160 ? -5.268 -9.717 72.570 1.00 41.00 160 ARG A N 1
ATOM 1170 C CA . ARG A 1 160 ? -4.231 -10.693 72.200 1.00 41.00 160 ARG A CA 1
ATOM 1171 C C . ARG A 1 160 ? -3.339 -10.995 73.409 1.00 41.00 160 ARG A C 1
ATOM 1173 O O . ARG A 1 160 ? -2.778 -10.054 73.974 1.00 41.00 160 ARG A O 1
ATOM 1180 N N . PRO A 1 161 ? -3.125 -12.267 73.784 1.00 44.44 161 PRO A N 1
ATOM 1181 C CA . PRO A 1 161 ? -2.106 -12.627 74.764 1.00 44.44 161 PRO A CA 1
ATOM 1182 C C . PRO A 1 161 ? -0.703 -12.313 74.219 1.00 44.44 161 PRO A C 1
ATOM 1184 O O . PRO A 1 161 ? -0.355 -12.719 73.109 1.00 44.44 161 PRO A O 1
ATOM 1187 N N . ARG A 1 162 ? 0.099 -11.576 74.997 1.00 40.84 162 ARG A N 1
ATOM 1188 C CA . ARG A 1 162 ? 1.515 -11.285 74.717 1.00 40.84 162 ARG A CA 1
ATOM 1189 C C . ARG A 1 162 ? 2.415 -12.378 75.341 1.00 40.84 162 ARG A C 1
ATOM 1191 O O . ARG A 1 162 ? 2.015 -12.938 76.361 1.00 40.84 162 ARG A O 1
ATOM 1198 N N . PRO A 1 163 ? 3.586 -12.691 74.744 1.00 46.97 163 PRO A N 1
ATOM 1199 C CA . PRO A 1 163 ? 4.425 -13.849 75.076 1.00 46.97 163 PRO A CA 1
ATOM 1200 C C . PRO A 1 163 ? 4.971 -13.849 76.507 1.00 46.97 163 PRO A C 1
ATOM 1202 O O . PRO A 1 163 ? 5.264 -12.789 77.056 1.00 46.97 163 PRO A O 1
ATOM 1205 N N . GLN A 1 164 ? 5.149 -15.045 77.073 1.00 44.16 164 GLN A N 1
ATOM 1206 C CA . GLN A 1 164 ? 5.920 -15.261 78.298 1.00 44.16 164 GLN A CA 1
ATOM 1207 C C . GLN A 1 164 ? 7.379 -15.574 77.940 1.00 44.16 164 GLN A C 1
ATOM 1209 O O . GLN A 1 164 ? 7.640 -16.536 77.220 1.00 44.16 164 GLN A O 1
ATOM 1214 N N . ASP A 1 165 ? 8.304 -14.772 78.468 1.00 39.75 165 ASP A N 1
ATOM 1215 C CA . ASP A 1 165 ? 9.742 -15.050 78.523 1.00 39.75 165 ASP A CA 1
ATOM 1216 C C . ASP A 1 165 ? 10.077 -15.815 79.816 1.00 39.75 165 ASP A C 1
ATOM 1218 O O . ASP A 1 165 ? 9.725 -15.358 80.903 1.00 39.75 165 ASP A O 1
ATOM 1222 N N . VAL A 1 166 ? 10.794 -16.940 79.708 1.00 42.91 166 VAL A N 1
ATOM 1223 C CA . VAL A 1 166 ? 11.587 -17.607 80.771 1.00 42.91 166 VAL A CA 1
ATOM 1224 C C . VAL A 1 166 ? 12.666 -18.501 80.107 1.00 42.91 166 VAL A C 1
ATOM 1226 O O . VAL A 1 166 ? 12.491 -18.886 78.953 1.00 42.91 166 VAL A O 1
ATOM 1229 N N . PRO A 1 167 ? 13.822 -18.769 80.751 1.00 43.28 167 PRO A N 1
ATOM 1230 C CA . PRO A 1 167 ? 15.140 -18.452 80.191 1.00 43.28 167 PRO A CA 1
ATOM 1231 C C . PRO A 1 167 ? 15.954 -19.609 79.576 1.00 43.28 167 PRO A C 1
ATOM 1233 O O . PRO A 1 167 ? 15.685 -20.791 79.758 1.00 43.28 167 PRO A O 1
ATOM 1236 N N . VAL A 1 168 ? 17.012 -19.169 78.885 1.00 45.19 168 VAL A N 1
ATOM 1237 C CA . VAL A 1 168 ? 18.144 -19.851 78.230 1.00 45.19 168 VAL A CA 1
ATOM 1238 C C . VAL A 1 168 ? 18.797 -20.989 79.031 1.00 45.19 168 VAL A C 1
ATOM 1240 O O . VAL A 1 168 ? 19.219 -20.768 80.161 1.00 45.19 168 VAL A O 1
ATOM 1243 N N . THR A 1 169 ? 19.089 -22.107 78.350 1.00 39.25 169 THR A N 1
ATOM 1244 C CA . THR A 1 169 ? 20.378 -22.831 78.442 1.00 39.25 169 THR A CA 1
ATOM 1245 C C . THR A 1 169 ? 20.758 -23.461 77.090 1.00 39.25 169 THR A C 1
ATOM 1247 O O . THR A 1 169 ? 20.090 -24.358 76.585 1.00 39.25 169 THR A O 1
ATOM 1250 N N . SER A 1 170 ? 21.859 -22.984 76.496 1.00 42.56 170 SER A N 1
ATOM 1251 C CA . SER A 1 170 ? 22.627 -23.684 75.446 1.00 42.56 170 SER A CA 1
ATOM 1252 C C . SER A 1 170 ? 23.487 -24.791 76.084 1.00 42.56 170 SER A C 1
ATOM 1254 O O . SER A 1 170 ? 23.854 -24.649 77.253 1.00 42.56 170 SER A O 1
ATOM 1256 N N . PRO A 1 171 ? 23.887 -25.848 75.344 1.00 45.09 171 PRO A N 1
ATOM 1257 C CA . PRO A 1 171 ? 25.246 -25.804 74.789 1.00 45.09 171 PRO A CA 1
ATOM 1258 C C . PRO A 1 171 ? 25.461 -26.479 73.410 1.00 45.09 171 PRO A C 1
ATOM 1260 O O . PRO A 1 171 ? 24.940 -27.547 73.111 1.00 45.09 171 PRO A O 1
ATOM 1263 N N . THR A 1 172 ? 26.357 -25.838 72.650 1.00 39.56 172 THR A N 1
ATOM 1264 C CA . THR A 1 172 ? 27.419 -26.402 71.786 1.00 39.56 172 THR A CA 1
ATOM 1265 C C . THR A 1 172 ? 27.064 -27.167 70.496 1.00 39.56 172 THR A C 1
ATOM 1267 O O . THR A 1 172 ? 26.744 -28.352 70.543 1.00 39.56 172 THR A O 1
ATOM 1270 N N . PRO A 1 173 ? 27.317 -26.569 69.311 1.00 44.09 173 PRO A N 1
ATOM 1271 C CA . PRO A 1 173 ? 27.594 -27.312 68.087 1.00 44.09 173 PRO A CA 1
ATOM 1272 C C . PRO A 1 173 ? 29.087 -27.684 68.015 1.00 44.09 173 PRO A C 1
ATOM 1274 O O . PRO A 1 173 ? 29.966 -26.832 68.161 1.00 44.09 173 PRO A O 1
ATOM 1277 N N . LEU A 1 174 ? 29.381 -28.964 67.776 1.00 41.12 174 LEU A N 1
ATOM 1278 C CA . LEU A 1 174 ? 30.724 -29.423 67.427 1.00 41.12 174 LEU A CA 1
ATOM 1279 C C . LEU A 1 174 ? 31.010 -29.124 65.946 1.00 41.12 174 LEU A C 1
ATOM 1281 O O . LEU A 1 174 ? 30.346 -29.619 65.040 1.00 41.12 174 LEU A O 1
ATOM 1285 N N . ASN A 1 175 ? 32.019 -28.277 65.773 1.00 41.78 175 ASN A N 1
ATOM 1286 C CA . ASN A 1 175 ? 32.841 -27.988 64.593 1.00 41.78 175 ASN A CA 1
ATOM 1287 C C . ASN A 1 175 ? 33.438 -29.321 64.034 1.00 41.78 175 ASN A C 1
ATOM 1289 O O . ASN A 1 175 ? 33.528 -30.283 64.792 1.00 41.78 175 ASN A O 1
ATOM 1293 N N . VAL A 1 176 ? 33.852 -29.535 62.773 1.00 42.66 176 VAL A N 1
ATOM 1294 C CA . VAL A 1 176 ? 34.862 -28.866 61.912 1.00 42.66 176 VAL A CA 1
ATOM 1295 C C . VAL A 1 176 ? 34.822 -29.548 60.480 1.00 42.66 176 VAL A C 1
ATOM 1297 O O . VAL A 1 176 ? 34.020 -30.462 60.306 1.00 42.66 176 VAL A O 1
ATOM 1300 N N . PRO A 1 177 ? 35.671 -29.247 59.457 1.00 50.94 177 PRO A N 1
ATOM 1301 C CA . PRO A 1 177 ? 35.442 -28.316 58.328 1.00 50.94 177 PRO A CA 1
ATOM 1302 C C . PRO A 1 177 ? 35.726 -28.891 56.898 1.00 50.94 177 PRO A C 1
ATOM 1304 O O . PRO A 1 177 ? 36.238 -29.996 56.758 1.00 50.94 177 PRO A O 1
ATOM 1307 N N . ALA A 1 178 ? 35.511 -28.093 55.831 1.00 35.62 178 ALA A N 1
ATOM 1308 C CA . ALA A 1 178 ? 36.572 -27.562 54.933 1.00 35.62 178 ALA A CA 1
ATOM 1309 C C . ALA A 1 178 ? 36.024 -26.927 53.621 1.00 35.62 178 ALA A C 1
ATOM 1311 O O . ALA A 1 178 ? 35.209 -27.501 52.909 1.00 35.62 178 ALA A O 1
ATOM 1312 N N . VAL A 1 179 ? 36.539 -25.724 53.347 1.00 41.28 179 VAL A N 1
ATOM 1313 C CA . VAL A 1 179 ? 36.399 -24.756 52.218 1.00 41.28 179 VAL A CA 1
ATOM 1314 C C . VAL A 1 179 ? 37.628 -25.006 51.272 1.00 41.28 179 VAL A C 1
ATOM 1316 O O . VAL A 1 179 ? 38.490 -25.754 51.742 1.00 41.28 179 VAL A O 1
ATOM 1319 N N . PRO A 1 180 ? 37.858 -24.455 50.036 1.00 48.31 180 PRO A N 1
ATOM 1320 C CA . PRO A 1 180 ? 37.460 -23.141 49.473 1.00 48.31 180 PRO A CA 1
ATOM 1321 C C . PRO A 1 180 ? 37.158 -23.132 47.933 1.00 48.31 180 PRO A C 1
ATOM 1323 O O . PRO A 1 180 ? 37.075 -24.197 47.341 1.00 48.31 180 PRO A O 1
ATOM 1326 N N . ALA A 1 181 ? 36.911 -22.045 47.175 1.00 35.06 181 ALA A N 1
ATOM 1327 C CA . ALA A 1 181 ? 37.203 -20.612 47.301 1.00 35.06 181 ALA A CA 1
ATOM 1328 C C . ALA A 1 181 ? 36.299 -19.717 46.394 1.00 35.06 181 ALA A C 1
ATOM 1330 O O . ALA A 1 181 ? 35.856 -20.129 45.325 1.00 35.06 181 ALA A O 1
ATOM 1331 N N . THR A 1 182 ? 36.103 -18.472 46.839 1.00 32.66 182 THR A N 1
ATOM 1332 C CA . THR A 1 182 ? 35.643 -17.213 46.182 1.00 32.66 182 THR A CA 1
ATOM 1333 C C . THR A 1 182 ? 36.749 -16.624 45.243 1.00 32.66 182 THR A C 1
ATOM 1335 O O . THR A 1 182 ? 37.803 -17.258 45.178 1.00 32.66 182 THR A O 1
ATOM 1338 N N . PRO A 1 183 ? 36.714 -15.385 44.657 1.00 45.75 183 PRO A N 1
ATOM 1339 C CA . PRO A 1 183 ? 35.659 -14.427 44.239 1.00 45.75 183 PRO A CA 1
ATOM 1340 C C . PRO A 1 183 ? 35.833 -13.814 42.813 1.00 45.75 183 PRO A C 1
ATOM 1342 O O . PRO A 1 183 ? 36.821 -14.019 42.116 1.00 45.75 183 PRO A O 1
ATOM 1345 N N . ALA A 1 184 ? 34.861 -12.968 42.442 1.00 42.91 184 ALA A N 1
ATOM 1346 C CA . ALA A 1 184 ? 34.894 -11.975 41.364 1.00 42.91 184 ALA A CA 1
ATOM 1347 C C . ALA A 1 184 ? 36.066 -10.965 41.442 1.00 42.91 184 ALA A C 1
ATOM 1349 O O . ALA A 1 184 ? 36.505 -10.605 42.534 1.00 42.91 184 ALA A O 1
ATOM 1350 N N . ALA A 1 185 ? 36.474 -10.418 40.289 1.00 34.41 185 ALA A N 1
ATOM 1351 C CA . ALA A 1 185 ? 37.308 -9.218 40.187 1.00 34.41 185 ALA A CA 1
ATOM 1352 C C . ALA A 1 185 ? 36.794 -8.275 39.079 1.00 34.41 185 ALA A C 1
ATOM 1354 O O . ALA A 1 185 ? 36.417 -8.708 37.991 1.00 34.41 185 ALA A O 1
ATOM 1355 N N . LEU A 1 186 ? 36.771 -6.983 39.408 1.00 38.09 186 LEU A N 1
ATOM 1356 C CA . LEU A 1 186 ? 36.346 -5.827 38.619 1.00 38.09 186 LEU A CA 1
ATOM 1357 C C . LEU A 1 186 ? 37.573 -5.104 38.013 1.00 38.09 186 LEU A C 1
ATOM 1359 O O . LEU A 1 186 ? 38.505 -4.831 38.757 1.00 38.09 186 LEU A O 1
ATOM 1363 N N . VAL A 1 187 ? 37.476 -4.772 36.710 1.00 43.22 187 VAL A N 1
ATOM 1364 C CA . VAL A 1 187 ? 38.071 -3.682 35.870 1.00 43.22 187 VAL A CA 1
ATOM 1365 C C . VAL A 1 187 ? 39.590 -3.367 35.922 1.00 43.22 187 VAL A C 1
ATOM 1367 O O . VAL A 1 187 ? 40.214 -3.419 36.976 1.00 43.22 187 VAL A O 1
ATOM 1370 N N . PRO A 1 188 ? 40.192 -2.936 34.787 1.00 42.38 188 PRO A N 1
ATOM 1371 C CA . PRO A 1 188 ? 40.289 -1.485 34.567 1.00 42.38 188 PRO A CA 1
ATOM 1372 C C . PRO A 1 188 ? 40.041 -1.010 33.120 1.00 42.38 188 PRO A C 1
ATOM 1374 O O . PRO A 1 188 ? 40.242 -1.723 32.140 1.00 42.38 188 PRO A O 1
ATOM 1377 N N . VAL A 1 189 ? 39.587 0.241 33.042 1.00 45.06 189 VAL A N 1
ATOM 1378 C CA . VAL A 1 189 ? 39.495 1.103 31.857 1.00 45.06 189 VAL A CA 1
ATOM 1379 C C . VAL A 1 189 ? 40.900 1.397 31.323 1.00 45.06 189 VAL A C 1
ATOM 1381 O O . VAL A 1 189 ? 41.761 1.823 32.090 1.00 45.06 189 VAL A O 1
ATOM 1384 N N . VAL A 1 190 ? 41.100 1.240 30.012 1.00 38.03 190 VAL A N 1
ATOM 1385 C CA . VAL A 1 190 ? 42.140 1.939 29.247 1.00 38.03 190 VAL A CA 1
ATOM 1386 C C . VAL A 1 190 ? 41.477 2.496 27.993 1.00 38.03 190 VAL A C 1
ATOM 1388 O O . VAL A 1 190 ? 40.885 1.768 27.200 1.00 38.03 190 VAL A O 1
ATOM 1391 N N . GLU A 1 191 ? 41.535 3.814 27.892 1.00 44.72 191 GLU A N 1
ATOM 1392 C CA . GLU A 1 191 ? 41.112 4.622 26.764 1.00 44.72 191 GLU A CA 1
ATOM 1393 C C . GLU A 1 191 ? 42.240 4.649 25.733 1.00 44.72 191 GLU A C 1
ATOM 1395 O O . GLU A 1 191 ? 43.365 5.004 26.075 1.00 44.72 191 GLU A O 1
ATOM 1400 N N . ASP A 1 192 ? 41.944 4.281 24.486 1.00 34.81 192 ASP A N 1
ATOM 1401 C CA . ASP A 1 192 ? 42.758 4.713 23.356 1.00 34.81 192 ASP A CA 1
ATOM 1402 C C . ASP A 1 192 ? 41.896 4.884 22.098 1.00 34.81 192 ASP A C 1
ATOM 1404 O O . ASP A 1 192 ? 41.066 4.040 21.749 1.00 34.81 192 ASP A O 1
ATOM 1408 N N . ARG A 1 193 ? 42.061 6.037 21.453 1.00 40.00 193 ARG A N 1
ATOM 1409 C CA . ARG A 1 193 ? 41.314 6.508 20.284 1.00 40.00 193 ARG A CA 1
ATOM 1410 C C . ARG A 1 193 ? 42.200 6.345 19.050 1.00 40.00 193 ARG A C 1
ATOM 1412 O O . ARG A 1 193 ? 43.246 6.985 19.012 1.00 40.00 193 ARG A O 1
ATOM 1419 N N . PRO A 1 194 ? 41.735 5.681 17.978 1.00 40.00 194 PRO A N 1
ATOM 1420 C CA . PRO A 1 194 ? 42.264 5.909 16.642 1.00 40.00 194 PRO A CA 1
ATOM 1421 C C . PRO A 1 194 ? 41.318 6.778 15.791 1.00 40.00 194 PRO A C 1
ATOM 1423 O O . PRO A 1 194 ? 40.094 6.659 15.829 1.00 40.00 194 PRO A O 1
ATOM 1426 N N . GLU A 1 195 ? 41.946 7.678 15.042 1.00 39.47 195 GLU A N 1
ATOM 1427 C CA . GLU A 1 195 ? 41.450 8.624 14.032 1.00 39.47 195 GLU A CA 1
ATOM 1428 C C . GLU A 1 195 ? 40.715 7.939 12.843 1.00 39.47 195 GLU A C 1
ATOM 1430 O O . GLU A 1 195 ? 40.960 6.758 12.581 1.00 39.47 195 GLU A O 1
ATOM 1435 N N . PRO A 1 196 ? 39.798 8.619 12.111 1.00 42.69 196 PRO A N 1
ATOM 1436 C CA . PRO A 1 196 ? 38.940 7.967 11.121 1.00 42.69 196 PRO A CA 1
ATOM 1437 C C . PRO A 1 196 ? 39.630 7.813 9.754 1.00 42.69 196 PRO A C 1
ATOM 1439 O O . PRO A 1 196 ? 40.044 8.791 9.138 1.00 42.69 196 PRO A O 1
ATOM 1442 N N . ALA A 1 197 ? 39.668 6.583 9.236 1.00 36.75 197 ALA A N 1
ATOM 1443 C CA . ALA A 1 197 ? 40.051 6.251 7.859 1.00 36.75 197 ALA A CA 1
ATOM 1444 C C . ALA A 1 197 ? 38.891 5.499 7.149 1.00 36.75 197 ALA A C 1
ATOM 1446 O O . ALA A 1 197 ? 38.006 4.968 7.821 1.00 36.75 197 ALA A O 1
ATOM 1447 N N . PRO A 1 198 ? 38.820 5.517 5.804 1.00 38.69 198 PRO A N 1
ATOM 1448 C CA . PRO A 1 198 ? 37.586 5.713 5.039 1.00 38.69 198 PRO A CA 1
ATOM 1449 C C . PRO A 1 198 ? 36.662 4.489 4.935 1.00 38.69 198 PRO A C 1
ATOM 1451 O O . PRO A 1 198 ? 37.087 3.336 4.976 1.00 38.69 198 PRO A O 1
ATOM 1454 N N . ALA A 1 199 ? 35.372 4.784 4.745 1.00 40.97 199 ALA A N 1
ATOM 1455 C CA . ALA A 1 199 ? 34.273 3.834 4.619 1.00 40.97 199 ALA A CA 1
ATOM 1456 C C . ALA A 1 199 ? 34.499 2.775 3.524 1.00 40.97 199 ALA A C 1
ATOM 1458 O O . ALA A 1 199 ? 34.665 3.091 2.347 1.00 40.97 199 ALA A O 1
ATOM 1459 N N . THR A 1 200 ? 34.413 1.505 3.916 1.00 36.78 200 THR A N 1
ATOM 1460 C CA . THR A 1 200 ? 34.184 0.368 3.014 1.00 36.78 200 THR A CA 1
ATOM 1461 C C . THR A 1 200 ? 32.669 0.153 2.861 1.00 36.78 200 THR A C 1
ATOM 1463 O O . THR A 1 200 ? 31.933 0.324 3.837 1.00 36.78 200 THR A O 1
ATOM 1466 N N . PRO A 1 201 ? 32.159 -0.178 1.659 1.00 42.81 201 PRO A N 1
ATOM 1467 C CA . PRO A 1 201 ? 30.724 -0.273 1.411 1.00 42.81 201 PRO A CA 1
ATOM 1468 C C . PRO A 1 201 ? 30.092 -1.437 2.185 1.00 42.81 201 PRO A C 1
ATOM 1470 O O . PRO A 1 201 ? 30.663 -2.521 2.301 1.00 42.81 201 PRO A O 1
ATOM 1473 N N . ALA A 1 202 ? 28.900 -1.166 2.718 1.00 40.16 202 ALA A N 1
ATOM 1474 C CA . ALA A 1 202 ? 28.134 -2.016 3.615 1.00 40.16 202 ALA A CA 1
ATOM 1475 C C . ALA A 1 202 ? 28.002 -3.468 3.126 1.00 40.16 202 ALA A C 1
ATOM 1477 O O . ALA A 1 202 ? 27.488 -3.745 2.042 1.00 40.16 202 ALA A O 1
ATOM 1478 N N . ALA A 1 203 ? 28.411 -4.401 3.986 1.00 35.81 203 ALA A N 1
ATOM 1479 C CA . ALA A 1 203 ? 28.066 -5.805 3.868 1.00 35.81 203 ALA A CA 1
ATOM 1480 C C . ALA A 1 203 ? 26.539 -5.972 3.925 1.00 35.81 203 ALA A C 1
ATOM 1482 O O . ALA A 1 203 ? 25.870 -5.442 4.814 1.00 35.81 203 ALA A O 1
ATOM 1483 N N . VAL A 1 204 ? 25.998 -6.732 2.973 1.00 42.22 204 VAL A N 1
ATOM 1484 C CA . VAL A 1 204 ? 24.597 -7.156 2.925 1.00 42.22 204 VAL A CA 1
ATOM 1485 C C . VAL A 1 204 ? 24.251 -7.867 4.234 1.00 42.22 204 VAL A C 1
ATOM 1487 O O . VAL A 1 204 ? 24.669 -9.000 4.476 1.00 42.22 204 VAL A O 1
ATOM 1490 N N . VAL A 1 205 ? 23.471 -7.204 5.088 1.00 35.81 205 VAL A N 1
ATOM 1491 C CA . VAL A 1 205 ? 22.850 -7.837 6.251 1.00 35.81 205 VAL A CA 1
ATOM 1492 C C . VAL A 1 205 ? 21.824 -8.835 5.721 1.00 35.81 205 VAL A C 1
ATOM 1494 O O . VAL A 1 205 ? 20.747 -8.467 5.254 1.00 35.81 205 VAL A O 1
ATOM 1497 N N . ARG A 1 206 ? 22.163 -10.124 5.778 1.00 37.09 206 ARG A N 1
ATOM 1498 C CA . ARG A 1 206 ? 21.210 -11.213 5.568 1.00 37.09 206 ARG A CA 1
ATOM 1499 C C . ARG A 1 206 ? 20.198 -11.163 6.712 1.00 37.09 206 ARG A C 1
ATOM 1501 O O . ARG A 1 206 ? 20.488 -11.616 7.816 1.00 37.09 206 ARG A O 1
ATOM 1508 N N . ALA A 1 207 ? 19.027 -10.589 6.453 1.00 35.97 207 ALA A N 1
ATOM 1509 C CA . ALA A 1 207 ? 17.916 -10.618 7.391 1.00 35.97 207 ALA A CA 1
ATOM 1510 C C . ALA A 1 207 ? 17.541 -12.081 7.675 1.00 35.97 207 ALA A C 1
ATOM 1512 O O . ALA A 1 207 ? 17.065 -12.802 6.798 1.00 35.97 207 ALA A O 1
ATOM 1513 N N . VAL A 1 208 ? 17.787 -12.537 8.902 1.00 37.91 208 VAL A N 1
ATOM 1514 C CA . VAL A 1 208 ? 17.233 -13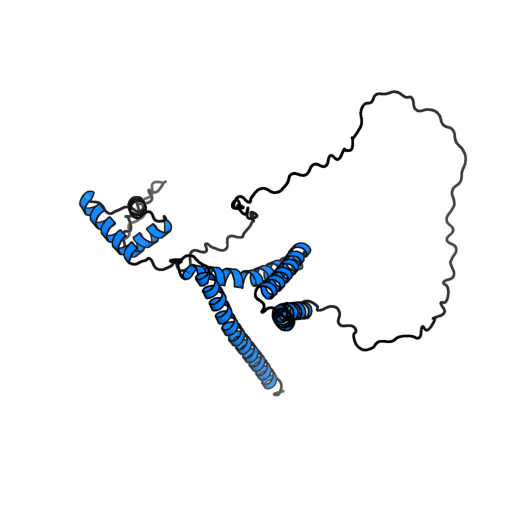.795 9.400 1.00 37.91 208 VAL A CA 1
ATOM 1515 C C . VAL A 1 208 ? 15.777 -13.513 9.749 1.00 37.91 208 VAL A C 1
ATOM 1517 O O . VAL A 1 208 ? 15.485 -12.845 10.739 1.00 37.91 208 VAL A O 1
ATOM 1520 N N . ALA A 1 209 ? 14.857 -13.980 8.907 1.00 41.44 209 ALA A N 1
ATOM 1521 C CA . ALA A 1 209 ? 13.437 -13.961 9.229 1.00 41.44 209 ALA A CA 1
ATOM 1522 C C . ALA A 1 209 ? 13.170 -14.895 10.429 1.00 41.44 209 ALA A C 1
ATOM 1524 O O . ALA A 1 209 ? 13.723 -15.999 10.469 1.00 41.44 209 ALA A O 1
ATOM 1525 N N . PRO A 1 210 ? 12.330 -14.505 11.404 1.00 41.41 210 PRO A N 1
ATOM 1526 C CA . PRO A 1 210 ? 11.913 -15.417 12.457 1.00 41.41 210 PRO A CA 1
ATOM 1527 C C . PRO A 1 210 ? 11.105 -16.564 11.840 1.00 41.41 210 PRO A C 1
ATOM 1529 O O . PRO A 1 210 ? 10.121 -16.343 11.132 1.00 41.41 210 PRO A O 1
ATOM 1532 N N . VAL A 1 211 ? 11.521 -17.799 12.115 1.00 41.72 211 VAL A N 1
ATOM 1533 C CA . VAL A 1 211 ? 10.777 -18.999 11.726 1.00 41.72 211 VAL A CA 1
ATOM 1534 C C . VAL A 1 211 ? 9.468 -19.022 12.514 1.00 41.72 211 VAL A C 1
ATOM 1536 O O . VAL A 1 211 ? 9.460 -19.250 13.723 1.00 41.72 211 VAL A O 1
ATOM 1539 N N . ILE A 1 212 ? 8.347 -18.793 11.832 1.00 44.59 212 ILE A N 1
ATOM 1540 C CA . ILE A 1 212 ? 7.020 -19.081 12.378 1.00 44.59 212 ILE A CA 1
ATOM 1541 C C . ILE A 1 212 ? 6.781 -20.582 12.202 1.00 44.59 212 ILE A C 1
ATOM 1543 O O . ILE A 1 212 ? 6.439 -21.047 11.121 1.00 44.59 212 ILE A O 1
ATOM 1547 N N . THR A 1 213 ? 6.980 -21.353 13.270 1.00 49.94 213 THR A N 1
ATOM 1548 C CA . THR A 1 213 ? 6.885 -22.826 13.291 1.00 49.94 213 THR A CA 1
ATOM 1549 C C . THR A 1 213 ? 5.458 -23.379 13.227 1.00 49.94 213 THR A C 1
ATOM 1551 O O . THR A 1 213 ? 5.277 -24.589 13.292 1.00 49.94 213 THR A O 1
ATOM 1554 N N . ASN A 1 214 ? 4.431 -22.535 13.097 1.00 52.62 214 ASN A N 1
ATOM 1555 C CA . ASN A 1 214 ? 3.050 -23.003 12.979 1.00 52.62 214 ASN A CA 1
ATOM 1556 C C . ASN A 1 214 ? 2.182 -21.997 12.213 1.00 52.62 214 ASN A C 1
ATOM 1558 O O . ASN A 1 214 ? 1.426 -21.213 12.789 1.00 52.62 214 ASN A O 1
ATOM 1562 N N . VAL A 1 215 ? 2.313 -22.009 10.888 1.00 46.78 215 VAL A N 1
ATOM 1563 C CA . VAL A 1 215 ? 1.293 -21.459 9.993 1.00 46.78 215 VAL A CA 1
ATOM 1564 C C . VAL A 1 215 ? 0.340 -22.622 9.704 1.00 46.78 215 VAL A C 1
ATOM 1566 O O . VAL A 1 215 ? 0.802 -23.634 9.173 1.00 46.78 215 VAL A O 1
ATOM 1569 N N . PRO A 1 216 ? -0.959 -22.551 10.063 1.00 48.19 216 PRO A N 1
ATOM 1570 C CA . PRO A 1 216 ? -1.932 -23.497 9.527 1.00 48.19 216 PRO A CA 1
ATOM 1571 C C . PRO A 1 216 ? -1.772 -23.482 8.011 1.00 48.19 216 PRO A C 1
ATOM 1573 O O . PRO A 1 216 ? -1.670 -22.393 7.450 1.00 48.19 216 PRO A O 1
ATOM 1576 N N . SER A 1 217 ? -1.704 -24.646 7.364 1.00 48.81 217 SER A N 1
ATOM 1577 C CA . SER A 1 217 ? -1.664 -24.719 5.904 1.00 48.81 217 SER A CA 1
ATOM 1578 C C . SER A 1 217 ? -2.943 -24.075 5.364 1.00 48.81 217 SER A C 1
ATOM 1580 O O . SER A 1 217 ? -3.988 -24.709 5.245 1.00 48.81 217 SER A O 1
ATOM 1582 N N . LEU A 1 218 ? -2.883 -22.766 5.121 1.00 45.75 218 LEU A N 1
ATOM 1583 C CA . LEU A 1 218 ? -3.765 -22.095 4.191 1.00 45.75 218 LEU A CA 1
ATOM 1584 C C . LEU A 1 218 ? -3.490 -22.825 2.884 1.00 45.75 218 LEU A C 1
ATOM 1586 O O . LEU A 1 218 ? -2.328 -22.899 2.476 1.00 45.75 218 LEU A O 1
ATOM 1590 N N . GLY A 1 219 ? -4.523 -23.477 2.344 1.00 46.97 219 GLY A N 1
ATOM 1591 C CA . GLY A 1 219 ? -4.418 -24.329 1.165 1.00 46.97 219 GLY A CA 1
ATOM 1592 C C . GLY A 1 219 ? -3.501 -23.700 0.123 1.00 46.97 219 GLY A C 1
ATOM 1593 O O . GLY A 1 219 ? -3.503 -22.480 -0.040 1.00 46.97 219 GLY A O 1
ATOM 1594 N N . GLN A 1 220 ? -2.674 -24.545 -0.493 1.00 46.50 220 GLN A N 1
ATOM 1595 C CA . GLN A 1 220 ? -1.644 -24.183 -1.461 1.00 46.50 220 GLN A CA 1
ATOM 1596 C C . GLN A 1 220 ? -2.067 -22.951 -2.269 1.00 46.50 220 GLN A C 1
ATOM 1598 O O . GLN A 1 220 ? -3.039 -23.008 -3.019 1.00 46.50 220 GLN A O 1
ATOM 1603 N N . VAL A 1 221 ? -1.368 -21.830 -2.076 1.00 46.81 221 VAL A N 1
ATOM 1604 C CA . VAL A 1 221 ? -1.585 -20.583 -2.822 1.00 46.81 221 VAL A CA 1
ATOM 1605 C C . VAL A 1 221 ? -1.062 -20.803 -4.248 1.00 46.81 221 VAL A C 1
ATOM 1607 O O . VAL A 1 221 ? -0.041 -20.260 -4.648 1.00 46.81 221 VAL A O 1
ATOM 1610 N N . SER A 1 222 ? -1.688 -21.719 -4.986 1.00 56.19 222 SER A N 1
ATOM 1611 C CA . SER A 1 222 ? -1.324 -22.113 -6.350 1.00 56.19 222 SER A CA 1
ATOM 1612 C C . SER A 1 222 ? -2.136 -21.382 -7.411 1.00 56.19 222 SER A C 1
ATOM 1614 O O . SER A 1 222 ? -1.775 -21.446 -8.581 1.00 56.19 222 SER A O 1
ATOM 1616 N N . ASP A 1 223 ? -3.180 -20.662 -7.004 1.00 50.03 223 ASP A N 1
ATOM 1617 C CA . ASP A 1 223 ? -4.125 -20.025 -7.923 1.00 50.03 223 ASP A CA 1
ATOM 1618 C C . ASP A 1 223 ? -3.810 -18.548 -8.189 1.00 50.03 223 ASP A C 1
ATOM 1620 O O . ASP A 1 223 ? -4.607 -17.844 -8.809 1.00 50.03 223 ASP A O 1
ATOM 1624 N N . TRP A 1 224 ? -2.643 -18.054 -7.754 1.00 48.00 224 TRP A N 1
ATOM 1625 C CA . TRP A 1 224 ? -2.195 -16.747 -8.227 1.00 48.00 224 TRP A CA 1
ATOM 1626 C C . TRP A 1 224 ? -1.943 -16.842 -9.737 1.00 48.00 224 TRP A C 1
ATOM 1628 O O . TRP A 1 224 ? -1.187 -17.727 -10.157 1.00 48.00 224 TRP A O 1
ATOM 1638 N N . PRO A 1 225 ? -2.548 -15.975 -10.570 1.00 53.75 225 PRO A N 1
ATOM 1639 C CA . PRO A 1 225 ? -2.321 -16.025 -12.003 1.00 53.75 225 PRO A CA 1
ATOM 1640 C C . PRO A 1 225 ? -0.831 -15.801 -12.264 1.00 53.75 225 PRO A C 1
ATOM 1642 O O . PRO A 1 225 ? -0.285 -14.732 -11.987 1.00 53.75 225 PRO A O 1
ATOM 1645 N N . ALA A 1 226 ? -0.155 -16.840 -12.761 1.00 64.56 226 ALA A N 1
ATOM 1646 C CA . ALA A 1 226 ? 1.221 -16.711 -13.210 1.00 64.56 226 ALA A CA 1
ATOM 1647 C C . ALA A 1 226 ? 1.267 -15.635 -14.307 1.00 64.56 226 ALA A C 1
ATOM 1649 O O . ALA A 1 226 ? 0.379 -15.629 -15.170 1.00 64.56 226 ALA A O 1
ATOM 1650 N N . PRO A 1 227 ? 2.265 -14.732 -14.298 1.00 69.44 227 PRO A N 1
ATOM 1651 C CA . PRO A 1 227 ? 2.398 -13.748 -15.361 1.00 69.44 227 PRO A CA 1
ATOM 1652 C C . PRO A 1 227 ? 2.423 -14.457 -16.728 1.00 69.44 227 PRO A C 1
ATOM 1654 O O . PRO A 1 227 ? 2.946 -15.578 -16.832 1.00 69.44 227 PRO A O 1
ATOM 1657 N N . PRO A 1 228 ? 1.829 -13.852 -17.774 1.00 76.38 228 PRO A N 1
ATOM 1658 C CA . PRO A 1 228 ? 1.839 -14.438 -19.106 1.00 76.38 228 PRO A CA 1
ATOM 1659 C C . PRO A 1 228 ? 3.286 -14.647 -19.565 1.00 76.38 228 PRO A C 1
ATOM 1661 O O . PRO A 1 228 ? 4.144 -13.787 -19.359 1.00 76.38 228 PRO A O 1
ATOM 1664 N N . LEU A 1 229 ? 3.565 -15.810 -20.161 1.00 85.62 229 LEU A N 1
ATOM 1665 C CA . LEU A 1 229 ? 4.901 -16.118 -20.667 1.00 85.62 229 LEU A CA 1
ATOM 1666 C C . LEU A 1 229 ? 5.266 -15.138 -21.796 1.00 85.62 229 LEU A C 1
ATOM 1668 O O . LEU A 1 229 ? 4.450 -14.944 -22.701 1.00 85.62 229 LEU A O 1
ATOM 1672 N N . PRO A 1 230 ? 6.479 -14.558 -21.786 1.00 89.38 230 PRO A N 1
ATOM 1673 C CA . PRO A 1 230 ? 6.969 -13.743 -22.892 1.00 89.38 230 PRO A CA 1
ATOM 1674 C C . PRO A 1 230 ? 6.930 -14.506 -24.227 1.00 89.38 230 PRO A C 1
ATOM 1676 O O . PRO A 1 230 ? 7.273 -15.691 -24.285 1.00 89.38 230 PRO A O 1
ATOM 1679 N N . ALA A 1 231 ? 6.510 -13.839 -25.307 1.00 87.44 231 ALA A N 1
ATOM 1680 C CA . ALA A 1 231 ? 6.360 -14.466 -26.624 1.00 87.44 231 ALA A CA 1
ATOM 1681 C C . ALA A 1 231 ? 7.700 -14.967 -27.197 1.00 87.44 231 ALA A C 1
ATOM 1683 O O . ALA A 1 231 ? 7.764 -16.073 -27.728 1.00 87.44 231 ALA A O 1
ATOM 1684 N N . ASP A 1 232 ? 8.785 -14.215 -26.988 1.00 90.25 232 ASP A N 1
ATOM 1685 C CA . ASP A 1 232 ? 10.147 -14.583 -27.401 1.00 90.25 232 ASP A CA 1
ATOM 1686 C C . ASP A 1 232 ? 10.616 -15.898 -26.758 1.00 90.25 232 ASP A C 1
ATOM 1688 O O . ASP A 1 232 ? 11.361 -16.680 -27.349 1.00 90.25 232 ASP A O 1
ATOM 1692 N N . LEU A 1 233 ? 10.178 -16.152 -25.526 1.00 92.00 233 LEU A N 1
ATOM 1693 C CA . LEU A 1 233 ? 10.510 -17.355 -24.782 1.00 92.00 233 LEU A CA 1
ATOM 1694 C C . LEU A 1 233 ? 9.721 -18.556 -25.312 1.00 92.00 233 LEU A C 1
ATOM 1696 O O . LEU A 1 233 ? 10.282 -19.647 -25.417 1.00 92.00 233 LEU A O 1
ATOM 1700 N N . LEU A 1 234 ? 8.460 -18.362 -25.710 1.00 92.25 234 LEU A N 1
ATOM 1701 C CA . LEU A 1 234 ? 7.676 -19.396 -26.390 1.00 92.25 234 LEU A CA 1
ATOM 1702 C C . LEU A 1 234 ? 8.247 -19.726 -27.774 1.00 92.25 234 LEU A C 1
ATOM 1704 O O . LEU A 1 234 ? 8.305 -20.901 -28.135 1.00 92.25 234 LEU A O 1
ATOM 1708 N N . ASP A 1 235 ? 8.719 -18.730 -28.521 1.00 91.19 235 ASP A N 1
ATOM 1709 C CA . ASP A 1 235 ? 9.341 -18.947 -29.830 1.00 91.19 235 ASP A CA 1
ATOM 1710 C C . ASP A 1 235 ? 10.667 -19.702 -29.709 1.00 91.19 235 ASP A C 1
ATOM 1712 O O . ASP A 1 235 ? 10.882 -20.695 -30.409 1.00 91.19 235 ASP A O 1
ATOM 1716 N N . ARG A 1 236 ? 11.512 -19.330 -28.737 1.00 93.06 236 ARG A N 1
ATOM 1717 C CA . ARG A 1 236 ? 12.725 -20.097 -28.407 1.00 93.06 236 ARG A CA 1
ATOM 1718 C C . ARG A 1 236 ? 12.410 -21.525 -27.971 1.00 93.06 236 ARG A C 1
ATOM 1720 O O . ARG A 1 236 ? 13.120 -22.449 -28.358 1.00 93.06 236 ARG A O 1
ATOM 1727 N N . ALA A 1 237 ? 11.344 -21.726 -27.201 1.00 94.00 237 ALA A N 1
ATOM 1728 C CA . ALA A 1 237 ? 10.920 -23.055 -26.775 1.00 94.00 237 ALA A CA 1
ATOM 1729 C C . ALA A 1 237 ? 10.444 -23.930 -27.950 1.00 94.00 237 ALA A C 1
ATOM 1731 O O . ALA A 1 237 ? 10.774 -25.114 -27.991 1.00 94.00 237 ALA A O 1
ATOM 1732 N N . ARG A 1 238 ? 9.722 -23.360 -28.927 1.00 93.06 238 ARG A N 1
ATOM 1733 C CA . ARG A 1 238 ? 9.323 -24.070 -30.159 1.00 93.06 238 ARG A CA 1
ATOM 1734 C C . ARG A 1 238 ? 10.525 -24.456 -31.013 1.00 93.06 238 ARG A C 1
ATOM 1736 O O . ARG A 1 238 ? 10.587 -25.588 -31.493 1.00 93.06 238 ARG A O 1
ATOM 1743 N N . ALA A 1 239 ? 11.479 -23.539 -31.175 1.00 92.88 239 ALA A N 1
ATOM 1744 C CA . ALA A 1 239 ? 12.712 -23.804 -31.909 1.00 92.88 239 ALA A CA 1
ATOM 1745 C C . ALA A 1 239 ? 13.504 -24.949 -31.257 1.00 92.88 239 ALA A C 1
ATOM 1747 O O . ALA A 1 239 ? 13.819 -25.929 -31.926 1.00 92.88 239 ALA A O 1
ATOM 1748 N N . ALA A 1 240 ? 13.705 -24.883 -29.936 1.00 93.06 240 ALA A N 1
ATOM 1749 C CA . ALA A 1 240 ? 14.394 -25.923 -29.175 1.00 93.06 240 ALA A CA 1
ATOM 1750 C C . ALA A 1 240 ? 13.699 -27.292 -29.266 1.00 93.06 240 ALA A C 1
ATOM 1752 O O . ALA A 1 240 ? 14.366 -28.314 -29.411 1.00 93.06 240 ALA A O 1
ATOM 1753 N N . ALA A 1 241 ? 12.364 -27.329 -29.200 1.00 91.94 241 ALA A N 1
ATOM 1754 C CA . ALA A 1 241 ? 11.610 -28.573 -29.337 1.00 91.94 241 ALA A CA 1
ATOM 1755 C C . ALA A 1 241 ? 11.782 -29.199 -30.732 1.00 91.94 241 ALA A C 1
ATOM 1757 O O . ALA A 1 241 ? 12.037 -30.397 -30.836 1.00 91.94 241 ALA A O 1
ATOM 1758 N N . THR A 1 242 ? 11.706 -28.377 -31.783 1.00 92.31 242 THR A N 1
ATOM 1759 C CA . THR A 1 242 ? 11.850 -28.822 -33.178 1.00 92.31 242 THR A CA 1
ATOM 1760 C C . THR A 1 242 ? 13.265 -29.334 -33.456 1.00 92.31 242 THR A C 1
ATOM 1762 O O . THR A 1 242 ? 13.440 -30.397 -34.044 1.00 92.31 242 THR A O 1
ATOM 1765 N N . GLU A 1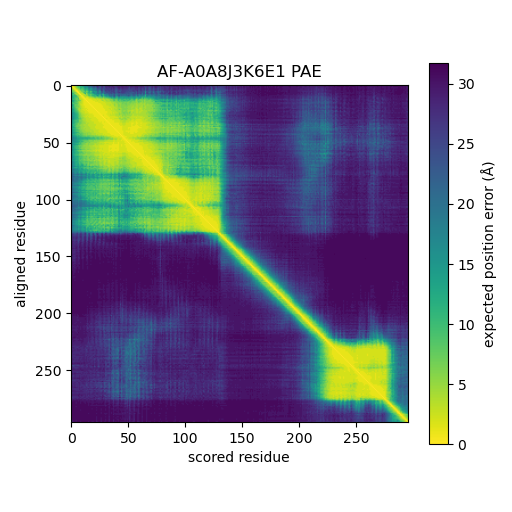 243 ? 14.284 -28.610 -32.993 1.00 91.81 243 GLU A N 1
ATOM 1766 C CA . GLU A 1 243 ? 15.691 -28.998 -33.135 1.00 91.81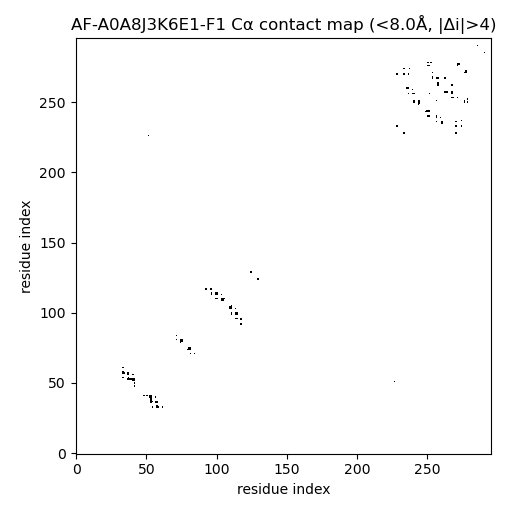 243 GLU A CA 1
ATOM 1767 C C . GLU A 1 243 ? 15.997 -30.304 -32.392 1.00 91.81 243 GLU A C 1
ATOM 1769 O O . GLU A 1 243 ? 16.671 -31.192 -32.924 1.00 91.81 243 GLU A O 1
ATOM 1774 N N . HIS A 1 244 ? 15.457 -30.461 -31.179 1.00 90.88 244 HIS A N 1
ATOM 1775 C CA . HIS A 1 244 ? 15.631 -31.680 -30.401 1.00 90.88 244 HIS A CA 1
ATOM 1776 C C . HIS A 1 244 ? 14.994 -32.892 -31.087 1.00 90.88 244 HIS A C 1
ATOM 1778 O O . HIS A 1 244 ? 15.606 -33.960 -31.109 1.00 90.88 244 HIS A O 1
ATOM 1784 N N . GLU A 1 245 ? 13.801 -32.735 -31.662 1.00 91.00 245 GLU A N 1
ATOM 1785 C CA . GLU A 1 245 ? 13.120 -33.802 -32.398 1.00 91.00 245 GLU A CA 1
ATOM 1786 C C . GLU A 1 245 ? 13.877 -34.182 -33.678 1.00 91.00 245 GLU A C 1
ATOM 1788 O O . GLU A 1 245 ? 14.083 -35.368 -33.927 1.00 91.00 245 GLU A O 1
ATOM 1793 N N . GLN A 1 246 ? 14.388 -33.202 -34.431 1.00 92.50 246 GLN A N 1
ATOM 1794 C CA . GLN A 1 246 ? 15.214 -33.454 -35.620 1.00 92.50 246 GLN A CA 1
ATOM 1795 C C . GLN A 1 246 ? 16.528 -34.170 -35.287 1.00 92.50 246 GLN A C 1
ATOM 1797 O O . GLN A 1 246 ? 16.966 -35.040 -36.036 1.00 92.50 246 GLN A O 1
ATOM 1802 N N . THR A 1 247 ? 17.152 -33.817 -34.161 1.00 93.38 247 THR A N 1
ATOM 1803 C CA . THR A 1 247 ? 18.467 -34.347 -33.773 1.00 93.38 247 THR A CA 1
ATOM 1804 C C . THR A 1 247 ? 18.370 -35.714 -33.096 1.00 93.38 247 THR A C 1
ATOM 1806 O O . THR A 1 247 ? 19.210 -36.580 -33.323 1.00 93.38 247 THR A O 1
ATOM 1809 N N . ASN A 1 248 ? 17.355 -35.922 -32.252 1.00 92.62 248 ASN A N 1
ATOM 1810 C CA . ASN A 1 248 ? 17.263 -37.087 -31.366 1.00 92.62 248 ASN A CA 1
ATOM 1811 C C . ASN A 1 248 ? 16.116 -38.043 -31.720 1.00 92.62 248 ASN A C 1
ATOM 1813 O O . ASN A 1 248 ? 15.988 -39.089 -31.084 1.00 92.62 248 ASN A O 1
ATOM 1817 N N . GLY A 1 249 ? 15.250 -37.682 -32.673 1.00 90.38 249 GLY A N 1
ATOM 1818 C CA . GLY A 1 249 ? 14.102 -38.495 -33.090 1.00 90.38 249 GLY A CA 1
ATOM 1819 C C . GLY A 1 249 ? 13.037 -38.698 -32.005 1.00 90.38 249 GLY A C 1
ATOM 1820 O O . GLY A 1 249 ? 12.209 -39.599 -32.124 1.00 90.38 249 GLY A O 1
ATOM 1821 N N . ARG A 1 250 ? 13.071 -37.908 -30.923 1.00 90.31 250 ARG A N 1
ATOM 1822 C CA . ARG A 1 250 ? 12.122 -37.980 -29.801 1.00 90.31 250 ARG A CA 1
ATOM 1823 C C . ARG A 1 250 ? 11.743 -36.582 -29.296 1.00 90.31 250 ARG A C 1
ATOM 1825 O O . ARG A 1 250 ? 12.579 -35.672 -29.365 1.00 90.31 250 ARG A O 1
ATOM 1832 N N . PRO A 1 251 ? 10.528 -36.406 -28.741 1.00 88.44 251 PRO A N 1
ATOM 1833 C CA . PRO A 1 251 ? 10.101 -35.129 -28.177 1.00 88.44 251 PRO A CA 1
ATOM 1834 C C . PRO A 1 251 ? 11.001 -34.705 -27.010 1.00 88.44 251 PRO A C 1
ATOM 1836 O O . PRO A 1 251 ? 11.496 -35.547 -26.255 1.00 88.44 251 PRO A O 1
ATOM 1839 N N . ILE A 1 252 ? 11.200 -33.392 -26.861 1.00 90.12 252 ILE A N 1
ATOM 1840 C CA . ILE A 1 252 ? 12.024 -32.820 -25.791 1.00 90.12 252 ILE A CA 1
ATOM 1841 C C . ILE A 1 252 ? 11.391 -33.074 -24.418 1.00 90.12 252 ILE A C 1
ATOM 1843 O O . ILE A 1 252 ? 10.200 -32.833 -24.203 1.00 90.12 252 ILE A O 1
ATOM 1847 N N . THR A 1 253 ? 12.182 -33.567 -23.468 1.00 90.25 253 THR A N 1
ATOM 1848 C CA . THR A 1 253 ? 11.716 -33.750 -22.090 1.00 90.25 253 THR A CA 1
ATOM 1849 C C . THR A 1 253 ? 11.738 -32.432 -21.318 1.00 90.25 253 THR A C 1
ATOM 1851 O O . THR A 1 253 ? 12.358 -31.444 -21.716 1.00 90.25 253 THR A O 1
ATOM 1854 N N . ARG A 1 254 ? 11.067 -32.411 -20.162 1.00 86.88 254 ARG A N 1
ATOM 1855 C CA . ARG A 1 254 ? 11.039 -31.243 -19.274 1.00 86.88 254 ARG A CA 1
ATOM 1856 C C . ARG A 1 254 ? 12.436 -30.799 -18.855 1.00 86.88 254 ARG A C 1
ATOM 1858 O O . ARG A 1 254 ? 12.738 -29.612 -18.901 1.00 86.88 254 ARG A O 1
ATOM 1865 N N . ASP A 1 255 ? 13.270 -31.744 -18.440 1.00 89.00 255 ASP A N 1
ATOM 1866 C CA . ASP A 1 255 ? 14.600 -31.434 -17.920 1.00 89.00 255 ASP A CA 1
ATOM 1867 C C . ASP A 1 255 ? 15.533 -30.935 -19.028 1.00 89.00 255 ASP A C 1
ATOM 1869 O O . ASP A 1 255 ? 16.285 -29.984 -18.813 1.00 89.00 255 ASP A O 1
ATOM 1873 N N . GLU A 1 256 ? 15.414 -31.491 -20.235 1.00 91.19 256 GLU A N 1
ATOM 1874 C CA . GLU A 1 256 ? 16.141 -31.025 -21.421 1.00 91.19 256 GLU A CA 1
ATOM 1875 C C . GLU A 1 256 ? 15.702 -29.610 -21.823 1.00 91.19 256 GLU A C 1
ATOM 1877 O O . GLU A 1 256 ? 16.543 -28.728 -21.992 1.00 91.19 256 GLU A O 1
ATOM 1882 N N . LEU A 1 257 ? 14.393 -29.340 -21.884 1.00 91.94 257 LEU A N 1
ATOM 1883 C CA . LEU A 1 257 ? 13.872 -28.008 -22.210 1.00 91.94 257 LEU A CA 1
ATOM 1884 C C . LEU A 1 257 ? 14.300 -26.960 -21.172 1.00 91.94 257 LEU A C 1
ATOM 1886 O O . LEU A 1 257 ? 14.677 -25.840 -21.523 1.00 91.94 257 LEU A O 1
ATOM 1890 N N . ARG A 1 258 ? 14.292 -27.334 -19.888 1.00 93.88 258 ARG A N 1
ATOM 1891 C CA . ARG A 1 258 ? 14.789 -26.496 -18.793 1.00 93.88 258 ARG A CA 1
ATOM 1892 C C . ARG A 1 258 ? 16.274 -26.179 -18.964 1.00 93.88 258 ARG A C 1
ATOM 1894 O O . ARG A 1 258 ? 16.670 -25.030 -18.767 1.00 93.88 258 ARG A O 1
ATOM 1901 N N . ALA A 1 259 ? 17.083 -27.181 -19.307 1.00 92.25 259 ALA A N 1
ATOM 1902 C CA . ALA A 1 259 ? 18.517 -27.020 -19.514 1.00 92.25 259 ALA A CA 1
ATOM 1903 C C . ALA A 1 259 ? 18.819 -26.087 -20.697 1.00 92.25 259 ALA A C 1
ATOM 1905 O O . ALA A 1 259 ? 19.671 -25.206 -20.571 1.00 92.25 259 ALA A O 1
ATOM 1906 N N . VAL A 1 260 ? 18.077 -26.225 -21.802 1.00 91.88 260 VAL A N 1
ATOM 1907 C CA . VAL A 1 260 ? 18.230 -25.391 -23.005 1.00 91.88 260 VAL A CA 1
ATOM 1908 C C . VAL A 1 260 ? 17.819 -23.940 -22.743 1.00 91.88 260 VAL A C 1
ATOM 1910 O O . VAL A 1 260 ? 18.561 -23.016 -23.068 1.00 91.88 260 VAL A O 1
ATOM 1913 N N . LEU A 1 261 ? 16.660 -23.719 -22.116 1.00 92.62 261 LEU A N 1
ATOM 1914 C CA . LEU A 1 261 ? 16.122 -22.370 -21.903 1.00 92.62 261 LEU A CA 1
ATOM 1915 C C . LEU A 1 261 ? 16.688 -21.667 -20.660 1.00 92.62 261 LEU A C 1
ATOM 1917 O O . LEU A 1 261 ? 16.502 -20.460 -20.513 1.00 92.62 261 LEU A O 1
ATOM 1921 N N . ARG A 1 262 ? 17.379 -22.399 -19.772 1.00 94.25 262 ARG A N 1
ATOM 1922 C CA . ARG A 1 262 ? 17.928 -21.911 -18.490 1.00 94.25 262 ARG A CA 1
ATOM 1923 C C . ARG A 1 262 ? 16.880 -21.226 -17.602 1.00 94.25 262 ARG A C 1
ATOM 1925 O O . ARG A 1 262 ? 17.158 -20.221 -16.953 1.00 94.25 262 ARG A O 1
ATOM 1932 N N . VAL A 1 263 ? 15.672 -21.785 -17.563 1.00 91.44 263 VAL A N 1
ATOM 1933 C CA . VAL A 1 263 ? 14.542 -21.269 -16.769 1.00 91.44 263 VAL A CA 1
ATOM 1934 C C . VAL A 1 263 ? 14.241 -22.148 -15.549 1.00 91.44 263 VAL A C 1
ATOM 1936 O O . VAL A 1 263 ? 14.814 -23.224 -15.359 1.00 91.44 263 VAL A O 1
ATOM 1939 N N . SER A 1 264 ? 13.339 -21.682 -14.681 1.00 88.12 264 SER A N 1
ATOM 1940 C CA . SER A 1 264 ? 12.889 -22.449 -13.514 1.00 88.12 264 SER A CA 1
ATOM 1941 C C . SER A 1 264 ? 12.062 -23.685 -13.917 1.00 88.12 264 SER A C 1
ATOM 1943 O O . SER A 1 264 ? 11.520 -23.762 -15.026 1.00 88.12 264 SER A O 1
ATOM 1945 N N . ASN A 1 265 ? 11.932 -24.661 -13.011 1.00 86.69 265 ASN A N 1
ATOM 1946 C CA . ASN A 1 265 ? 11.099 -25.851 -13.239 1.00 86.69 265 ASN A CA 1
ATOM 1947 C C . ASN A 1 265 ? 9.607 -25.493 -13.417 1.00 86.69 265 ASN A C 1
ATOM 1949 O O . ASN A 1 265 ? 8.905 -26.096 -14.235 1.00 86.69 265 ASN A O 1
ATOM 1953 N N . ASP A 1 266 ? 9.136 -24.470 -12.704 1.00 86.56 266 ASP A N 1
ATOM 1954 C CA . ASP A 1 266 ? 7.754 -23.995 -12.795 1.00 86.56 266 ASP A CA 1
ATOM 1955 C C . ASP A 1 266 ? 7.487 -23.320 -14.140 1.00 86.56 266 ASP A C 1
ATOM 1957 O O . ASP A 1 266 ? 6.532 -23.679 -14.833 1.00 86.56 266 ASP A O 1
ATOM 1961 N N . THR A 1 267 ? 8.390 -22.432 -14.571 1.00 88.19 267 THR A N 1
ATOM 1962 C CA . THR A 1 267 ? 8.332 -21.795 -15.896 1.00 88.19 267 THR A CA 1
ATOM 1963 C C . THR A 1 267 ? 8.371 -22.850 -17.000 1.00 88.19 267 THR A C 1
ATOM 1965 O O . THR A 1 267 ? 7.549 -22.816 -17.910 1.00 88.19 267 THR A O 1
ATOM 1968 N N . THR A 1 268 ? 9.250 -23.850 -16.888 1.00 90.31 268 THR A N 1
ATOM 1969 C CA . THR A 1 268 ? 9.310 -24.971 -17.843 1.00 90.31 268 THR A CA 1
ATOM 1970 C C . THR A 1 268 ? 7.984 -25.732 -17.894 1.00 90.31 268 THR A C 1
ATOM 1972 O O . THR A 1 268 ? 7.478 -26.038 -18.970 1.00 90.31 268 THR A O 1
ATOM 1975 N N . GLY A 1 269 ? 7.365 -25.987 -16.738 1.00 87.12 269 GLY A N 1
ATOM 1976 C CA . GLY A 1 269 ? 6.048 -26.617 -16.656 1.00 87.12 269 GLY A CA 1
ATOM 1977 C C . GLY A 1 269 ? 4.926 -25.802 -17.286 1.00 87.12 269 GLY A C 1
ATOM 1978 O O . GLY A 1 269 ? 3.987 -26.367 -17.848 1.00 87.12 269 GLY A O 1
ATOM 1979 N N . GLN A 1 270 ? 4.999 -24.477 -17.186 1.00 88.81 270 GLN A N 1
ATOM 1980 C CA . GLN A 1 270 ? 4.073 -23.572 -17.857 1.00 88.81 270 GLN A CA 1
ATOM 1981 C C . GLN A 1 270 ? 4.286 -23.599 -19.378 1.00 88.81 270 GLN A C 1
ATOM 1983 O O . GLN A 1 270 ? 3.307 -23.717 -20.111 1.00 88.81 270 GLN A O 1
ATOM 1988 N N . ILE A 1 271 ? 5.537 -23.594 -19.853 1.00 91.38 271 ILE A N 1
ATOM 1989 C CA . ILE A 1 271 ? 5.877 -23.700 -21.283 1.00 91.38 271 ILE A CA 1
ATOM 1990 C C . ILE A 1 271 ? 5.382 -25.028 -21.863 1.00 91.38 271 ILE A C 1
ATOM 1992 O O . ILE A 1 271 ? 4.690 -25.022 -22.875 1.00 91.38 271 ILE A O 1
ATOM 1996 N N . MET A 1 272 ? 5.667 -26.161 -21.210 1.00 89.25 272 MET A N 1
ATOM 1997 C CA . MET A 1 272 ? 5.239 -27.479 -21.697 1.00 89.25 272 MET A CA 1
ATOM 1998 C C . MET A 1 272 ? 3.719 -27.593 -21.810 1.00 89.25 272 MET A C 1
ATOM 2000 O O . MET A 1 272 ? 3.224 -28.132 -22.795 1.00 89.25 272 MET A O 1
ATOM 2004 N N . ARG A 1 273 ? 2.972 -27.053 -20.835 1.00 88.94 273 ARG A N 1
ATOM 2005 C CA . ARG A 1 273 ? 1.503 -26.991 -20.901 1.00 88.94 273 ARG A CA 1
ATOM 2006 C C . ARG A 1 273 ? 1.023 -26.088 -22.035 1.00 88.94 273 ARG A C 1
ATOM 2008 O O . ARG A 1 273 ? 0.119 -26.472 -22.763 1.00 88.94 273 ARG A O 1
ATOM 2015 N N . THR A 1 274 ? 1.642 -24.920 -22.192 1.00 88.00 274 THR A N 1
ATOM 2016 C CA . THR A 1 274 ? 1.268 -23.929 -23.215 1.00 88.00 274 THR A CA 1
ATOM 2017 C C . THR A 1 274 ? 1.534 -24.442 -24.631 1.00 88.00 274 THR A C 1
ATOM 2019 O O . THR A 1 274 ? 0.745 -24.195 -25.534 1.00 88.00 274 THR A O 1
ATOM 2022 N N . LEU A 1 275 ? 2.627 -25.182 -24.825 1.00 88.12 275 LEU A N 1
ATOM 2023 C CA . LEU A 1 275 ? 3.005 -25.771 -26.111 1.00 88.12 275 LEU A CA 1
ATOM 2024 C C . LEU A 1 275 ? 2.407 -27.167 -26.344 1.00 88.12 275 LEU A C 1
ATOM 2026 O O . LEU A 1 275 ? 2.651 -27.757 -27.390 1.00 88.12 275 LEU A O 1
ATOM 2030 N N . GLY A 1 276 ? 1.658 -27.717 -25.384 1.00 85.88 276 GLY A N 1
ATOM 2031 C CA . GLY A 1 276 ? 1.084 -29.060 -25.492 1.00 85.88 276 GLY A CA 1
ATOM 2032 C C . GLY A 1 276 ? 2.115 -30.198 -25.509 1.00 85.88 276 GLY A C 1
ATOM 2033 O O . GLY A 1 276 ? 1.758 -31.326 -25.828 1.00 85.88 276 GLY A O 1
ATOM 2034 N N . LEU A 1 277 ? 3.370 -29.946 -25.119 1.00 81.31 277 LEU A N 1
ATOM 2035 C CA . LEU A 1 277 ? 4.493 -30.899 -25.168 1.00 81.31 277 LEU A CA 1
ATOM 2036 C C . LEU A 1 277 ? 4.453 -31.940 -24.034 1.00 81.31 277 LEU A C 1
ATOM 2038 O O . LEU A 1 277 ? 5.489 -32.367 -23.529 1.00 81.31 277 LEU A O 1
ATOM 2042 N N . THR A 1 278 ? 3.264 -32.315 -23.563 1.00 69.19 278 THR A N 1
ATOM 2043 C CA . THR A 1 278 ? 3.107 -33.194 -22.399 1.00 69.19 278 THR A CA 1
ATOM 2044 C C . THR A 1 278 ? 3.731 -34.553 -22.700 1.00 69.19 278 THR A C 1
ATOM 2046 O O . THR A 1 278 ? 3.227 -35.295 -23.538 1.00 69.19 278 THR A O 1
ATOM 2049 N N . ALA A 1 279 ? 4.822 -34.885 -22.003 1.00 56.28 279 ALA A N 1
ATOM 2050 C CA . ALA A 1 279 ? 5.396 -36.222 -22.048 1.00 56.28 279 ALA A CA 1
ATOM 2051 C C . ALA A 1 279 ? 4.301 -37.254 -21.717 1.00 56.28 279 ALA A C 1
ATOM 2053 O O . ALA A 1 279 ? 3.491 -36.990 -20.815 1.00 56.28 279 ALA A O 1
ATOM 2054 N N . PRO A 1 280 ? 4.254 -38.415 -22.397 1.00 47.09 280 PRO A N 1
ATOM 2055 C CA . PRO A 1 280 ? 3.385 -39.497 -21.967 1.00 47.09 280 PRO A CA 1
ATOM 2056 C C . PRO A 1 280 ? 3.691 -39.758 -20.495 1.00 47.09 280 PRO A C 1
ATOM 2058 O O . PRO A 1 280 ? 4.842 -39.986 -20.122 1.00 47.09 280 PRO A O 1
ATOM 2061 N N . ARG A 1 281 ? 2.667 -39.642 -19.642 1.00 41.09 281 ARG A N 1
ATOM 2062 C CA . ARG A 1 281 ? 2.790 -40.040 -18.243 1.00 41.09 281 ARG A CA 1
ATOM 2063 C C . ARG A 1 281 ? 3.229 -41.493 -18.285 1.00 41.09 281 ARG A C 1
ATOM 2065 O O . ARG A 1 281 ? 2.453 -42.336 -18.730 1.00 41.09 281 ARG A O 1
ATOM 2072 N N . THR A 1 282 ? 4.459 -41.780 -17.870 1.00 40.16 282 THR A N 1
ATOM 2073 C CA . THR A 1 282 ? 4.859 -43.147 -17.563 1.00 40.16 282 THR A CA 1
ATOM 2074 C C . THR A 1 282 ? 3.748 -43.696 -16.671 1.00 40.16 282 THR A C 1
ATOM 2076 O O . THR A 1 282 ? 3.441 -43.043 -15.663 1.00 40.16 282 THR A O 1
ATOM 2079 N N . PRO A 1 283 ? 3.065 -44.793 -17.047 1.00 39.53 283 PRO A N 1
ATOM 2080 C CA . PRO A 1 283 ? 2.076 -45.388 -16.172 1.00 39.53 283 PRO A CA 1
ATOM 2081 C C . PRO A 1 283 ? 2.768 -45.588 -14.834 1.00 39.53 283 PRO A C 1
ATOM 2083 O O . PRO A 1 283 ? 3.873 -46.133 -14.789 1.00 39.53 283 PRO A O 1
ATOM 2086 N N . VAL A 1 284 ? 2.163 -45.082 -13.761 1.00 41.69 284 VAL A N 1
ATOM 2087 C CA . VAL A 1 284 ? 2.583 -45.448 -12.414 1.00 41.69 284 VAL A CA 1
ATOM 2088 C C . VAL A 1 284 ? 2.482 -46.965 -12.394 1.00 41.69 284 VAL A C 1
ATOM 2090 O O . VAL A 1 284 ? 1.379 -47.507 -12.413 1.00 41.69 284 VAL A O 1
ATOM 2093 N N . ALA A 1 285 ? 3.624 -47.648 -12.482 1.00 41.34 285 ALA A N 1
ATOM 2094 C CA . ALA A 1 285 ? 3.668 -49.084 -12.324 1.00 41.34 285 ALA A CA 1
ATOM 2095 C C . ALA A 1 285 ? 3.032 -49.348 -10.963 1.00 41.34 285 ALA A C 1
ATOM 2097 O O . ALA A 1 285 ? 3.523 -48.863 -9.941 1.00 41.34 285 ALA A O 1
ATOM 2098 N N . ALA A 1 286 ? 1.878 -50.014 -10.971 1.00 42.62 286 ALA A N 1
ATOM 2099 C CA . ALA A 1 286 ? 1.179 -50.370 -9.758 1.00 42.62 286 ALA A CA 1
ATOM 2100 C C . ALA A 1 286 ? 2.128 -51.234 -8.923 1.00 42.62 286 ALA A C 1
ATOM 2102 O O . ALA A 1 286 ? 2.359 -52.406 -9.226 1.00 42.62 286 ALA A O 1
ATOM 2103 N N . VAL A 1 287 ? 2.699 -50.648 -7.871 1.00 49.97 287 VAL A N 1
ATOM 2104 C CA . VAL A 1 287 ? 3.221 -51.422 -6.752 1.00 49.97 287 VAL A CA 1
ATOM 2105 C C . VAL A 1 287 ? 1.999 -52.161 -6.214 1.00 49.97 287 VAL A C 1
ATOM 2107 O O . VAL A 1 287 ? 1.092 -51.524 -5.685 1.00 49.97 287 VAL A O 1
ATOM 2110 N N . ASN A 1 288 ? 1.963 -53.478 -6.436 1.00 47.38 288 ASN A N 1
ATOM 2111 C CA . ASN A 1 288 ? 0.875 -54.427 -6.142 1.00 47.38 288 ASN A CA 1
ATOM 2112 C C . ASN A 1 288 ? -0.063 -54.794 -7.311 1.00 47.38 288 ASN A C 1
ATOM 2114 O O . ASN A 1 288 ? -1.283 -54.767 -7.170 1.00 47.38 288 ASN A O 1
ATOM 2118 N N . GLY A 1 289 ? 0.504 -55.219 -8.447 1.00 47.38 289 GLY A N 1
ATOM 2119 C CA . GLY A 1 289 ? 0.029 -56.411 -9.179 1.00 47.38 289 GLY A CA 1
ATOM 2120 C C . GLY A 1 289 ? -1.441 -56.488 -9.620 1.00 47.38 289 GLY A C 1
ATOM 2121 O O . GLY A 1 289 ? -1.923 -57.590 -9.858 1.00 47.38 289 GLY A O 1
ATOM 2122 N N . THR A 1 290 ? -2.155 -55.370 -9.758 1.00 40.94 290 THR A N 1
ATOM 2123 C CA . THR A 1 290 ? -3.567 -55.376 -10.168 1.00 40.94 290 THR A CA 1
ATOM 2124 C C . THR A 1 290 ? -3.737 -54.488 -11.404 1.00 40.94 290 THR A C 1
ATOM 2126 O O . THR A 1 290 ? -3.434 -53.296 -11.319 1.00 40.94 290 THR A O 1
ATOM 2129 N N . PRO A 1 291 ? -4.165 -55.019 -12.566 1.00 39.91 291 PRO A N 1
ATOM 2130 C CA . PRO A 1 291 ? -4.353 -54.203 -13.760 1.00 39.91 291 PRO A CA 1
ATOM 2131 C C . PRO A 1 291 ? -5.553 -53.263 -13.581 1.00 39.91 291 PRO A C 1
ATOM 2133 O O . PRO A 1 291 ? -6.656 -53.702 -13.257 1.00 39.91 291 PRO A O 1
ATOM 2136 N N . ALA A 1 292 ? -5.338 -51.965 -13.807 1.00 42.94 292 ALA A N 1
ATOM 2137 C CA . ALA A 1 292 ? -6.422 -50.996 -13.927 1.00 42.94 292 ALA A CA 1
ATOM 2138 C C . ALA A 1 292 ? -7.149 -51.209 -15.273 1.00 42.94 292 ALA A C 1
ATOM 2140 O O . ALA A 1 292 ? -6.476 -51.345 -16.300 1.00 42.94 292 ALA A O 1
ATOM 2141 N N . PRO A 1 293 ? -8.494 -51.256 -15.299 1.00 46.16 293 PRO A N 1
ATOM 2142 C CA . PRO A 1 293 ? -9.249 -51.439 -16.531 1.00 46.16 293 PRO A CA 1
ATOM 2143 C C . PRO A 1 293 ? -9.096 -50.216 -17.441 1.00 46.16 293 PRO A C 1
ATOM 2145 O O . PRO A 1 293 ? -9.228 -49.073 -17.003 1.00 46.16 293 PRO A O 1
ATOM 2148 N N . GLY A 1 294 ? -8.784 -50.491 -18.708 1.00 43.41 294 GLY A N 1
ATOM 2149 C CA . GLY A 1 294 ? -8.577 -49.489 -19.743 1.00 43.41 294 GLY A CA 1
ATOM 2150 C C . GLY A 1 294 ? -9.813 -48.628 -19.991 1.00 43.41 294 GLY A C 1
ATOM 2151 O O . GLY A 1 294 ? -10.945 -49.109 -19.965 1.00 43.41 294 GLY A O 1
ATOM 2152 N N . LEU A 1 295 ? -9.561 -47.353 -20.271 1.00 40.19 295 LEU A N 1
ATOM 2153 C CA . LEU A 1 295 ? -10.498 -46.467 -20.945 1.00 40.19 295 LEU A CA 1
ATOM 2154 C C . LEU A 1 295 ? -9.906 -46.139 -22.317 1.00 40.19 295 LEU A C 1
ATOM 2156 O O . LEU A 1 295 ? -8.733 -45.771 -22.412 1.00 40.19 295 LEU A O 1
ATOM 2160 N N . LEU A 1 296 ? -10.740 -46.398 -23.324 1.00 39.28 296 LEU A N 1
ATOM 2161 C CA . LEU A 1 296 ? -10.561 -46.176 -24.758 1.00 39.28 296 LEU A CA 1
ATOM 2162 C C . LEU A 1 296 ? -10.209 -44.723 -25.092 1.00 39.28 296 LEU A C 1
ATOM 2164 O O . LEU A 1 296 ? -10.733 -43.822 -24.397 1.00 39.28 296 LEU A O 1
#

Nearest PDB structures (foldseek):
  8to1-assembly1_L  TM=8.140E-01  e=6.305E-01  Escherichia coli K-12
  5ipl-assembly1_F  TM=6.360E-01  e=7.496E-01  Escherichia coli
  6omf-assembly1_F  TM=6.293E-01  e=1.059E+00  Salmonella enterica subsp. enterica serovar Typhimurium

Organism: NCBI:txid310353

Radius of gyration: 37.78 Å; Cα contacts (8 Å, |Δi|>4): 86; chains: 1; bounding box: 93×83×116 Å

Secondary structure (DSSP, 8-state):
--SHHHHHHHHHHHHHHHHHHHHHHHHHHHHHHHHHHHHHHHHTSPTT--THHHHHHHHHHHHHHHHHHHHHHHHHHTT---HHHHHHHHHHHHHHHHHHHHHSPSSHHHHHHHHHHHHHHHHHHHHHH--S-----S-------------PPP-----PPPPPP-------PPP-----------------PPPP-PPPPPP---------S----------S-PPPPPHHHHHHHHHHHHHHHHHHSSPPPHHHHHHHHT--HHHHHHHHHHTT----------TTS-PPPP--

Foldseek 3Di:
DPPPVVVVVVVVVVVVVVVVVCCVVVVVVLVVQLVVQLVVVVVPDDPPDDSVVSNVRSVVVVCVVVVLVVVLVVCVVVVHDCVVVVVVVVVVLVVQLVVLCVPFDPDPVSSVVSNVVSVVVVVVCCVVVPPDDPDDPDDDDDDDDDPDDDDDPDDDDDDDDDDDDDDDDDDDDDDDDDDDDDDDDDDDDDDDDDDDDDDDDDDPDPDDDDDPVDDPCPDPPPPDPDPDDDPVLLVQLVVQQVVCCVVPVDGADLVRSCVSSVDDSVVSVVSCVVVVSDDPPPPPPPPDDDDDDDDD

pLDDT: mean 70.37, std 22.07, range [32.66, 96.69]